Protein AF-Q2LA76-F1 (afdb_monomer)

Structure (mmCIF, N/CA/C/O backbone):
data_AF-Q2LA76-F1
#
_entry.id   AF-Q2LA76-F1
#
loop_
_atom_site.group_PDB
_atom_site.id
_atom_site.type_symbol
_atom_site.label_atom_id
_atom_site.label_alt_id
_atom_site.label_comp_id
_atom_site.label_asym_id
_atom_site.label_entity_id
_atom_site.label_seq_id
_atom_site.pdbx_PDB_ins_code
_atom_site.Cartn_x
_atom_site.Cartn_y
_atom_site.Cartn_z
_atom_site.occupancy
_atom_site.B_iso_or_equiv
_atom_site.auth_seq_id
_atom_site.auth_comp_id
_atom_site.auth_asym_id
_atom_site.auth_atom_id
_atom_site.pdbx_PDB_model_num
ATOM 1 N N . ALA A 1 1 ? -10.216 -8.769 -13.201 1.00 43.91 1 ALA A N 1
ATOM 2 C CA . ALA A 1 1 ? -11.288 -9.308 -12.347 1.00 43.91 1 ALA A CA 1
ATOM 3 C C . ALA A 1 1 ? -11.792 -8.184 -11.453 1.00 43.91 1 ALA A C 1
ATOM 5 O O . ALA A 1 1 ? -11.024 -7.264 -11.199 1.00 43.91 1 ALA A O 1
ATOM 6 N N . SER A 1 2 ? -13.063 -8.188 -11.051 1.00 42.97 2 SER A N 1
ATOM 7 C CA . SER A 1 2 ? -13.563 -7.209 -10.081 1.00 42.97 2 SER A CA 1
ATOM 8 C C . SER A 1 2 ? -13.315 -7.720 -8.661 1.00 42.97 2 SER A C 1
ATOM 10 O O . SER A 1 2 ? -13.381 -8.925 -8.422 1.00 42.97 2 SER A O 1
ATOM 12 N N . LEU A 1 3 ? -13.089 -6.805 -7.718 1.00 53.41 3 LEU A N 1
ATOM 13 C CA . LEU A 1 3 ? -13.029 -7.044 -6.265 1.00 53.41 3 LEU A CA 1
ATOM 14 C C . LEU A 1 3 ? -14.389 -7.491 -5.677 1.00 53.41 3 LEU A C 1
ATOM 16 O O . LEU A 1 3 ? -14.706 -7.180 -4.537 1.00 53.41 3 LEU A O 1
ATOM 20 N N . SER A 1 4 ? -15.239 -8.163 -6.458 1.00 49.69 4 SER A N 1
ATOM 21 C CA . SER A 1 4 ? -16.588 -8.563 -6.040 1.00 49.69 4 SER A CA 1
ATOM 22 C C . SER A 1 4 ? -16.600 -9.839 -5.197 1.00 49.69 4 SER A C 1
ATOM 24 O O . SER A 1 4 ? -17.522 -10.008 -4.412 1.00 49.69 4 SER A O 1
ATOM 26 N N . ASN A 1 5 ? -15.563 -10.682 -5.300 1.00 52.31 5 ASN A N 1
ATOM 27 C CA . ASN A 1 5 ? -15.337 -11.850 -4.438 1.00 52.31 5 ASN A CA 1
ATOM 28 C C . ASN A 1 5 ? -13.840 -12.008 -4.094 1.00 52.31 5 ASN A C 1
ATOM 30 O O . ASN A 1 5 ? -13.225 -12.998 -4.500 1.00 52.31 5 ASN A O 1
ATOM 34 N N . PRO A 1 6 ? -13.202 -11.033 -3.424 1.00 63.25 6 PRO A N 1
ATOM 35 C CA . PRO A 1 6 ? -11.813 -11.181 -3.043 1.00 63.25 6 PRO A CA 1
ATOM 36 C C . PRO A 1 6 ? -11.711 -12.246 -1.954 1.00 63.25 6 PRO A C 1
ATOM 38 O O . PRO A 1 6 ? -12.462 -12.229 -0.978 1.00 63.25 6 PRO A O 1
ATOM 41 N N . ASN A 1 7 ? -10.772 -13.177 -2.108 1.00 85.38 7 ASN A N 1
ATOM 42 C CA . ASN A 1 7 ? -10.434 -14.083 -1.019 1.00 85.38 7 ASN A CA 1
ATOM 43 C C . ASN A 1 7 ? -9.702 -13.267 0.047 1.00 85.38 7 ASN A C 1
ATOM 45 O O . ASN A 1 7 ? -8.728 -12.577 -0.264 1.00 85.38 7 ASN A O 1
ATOM 49 N N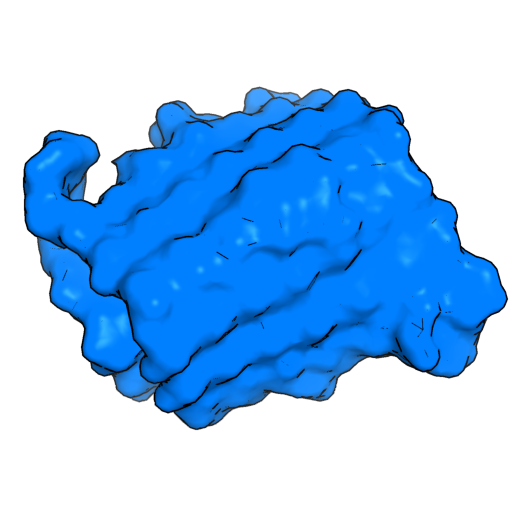 . VAL A 1 8 ? -10.191 -13.317 1.284 1.00 94.00 8 VAL A N 1
ATOM 50 C CA . VAL A 1 8 ? -9.619 -12.559 2.399 1.00 94.00 8 VAL A CA 1
ATOM 51 C C . VAL A 1 8 ? -8.919 -13.519 3.352 1.00 94.00 8 VAL A C 1
ATOM 53 O O . VAL A 1 8 ? -9.539 -14.485 3.794 1.00 94.00 8 VAL A O 1
ATOM 56 N N . ALA A 1 9 ? -7.646 -13.275 3.677 1.00 96.81 9 ALA A N 1
ATOM 57 C CA . ALA A 1 9 ? -6.931 -14.125 4.635 1.00 96.81 9 ALA A CA 1
ATOM 58 C C . ALA A 1 9 ? -7.323 -13.811 6.090 1.00 96.81 9 ALA A C 1
ATOM 60 O O . ALA A 1 9 ? -7.589 -14.727 6.865 1.00 96.81 9 ALA A O 1
ATOM 61 N N . MET A 1 10 ? -7.402 -12.528 6.457 1.00 97.62 10 MET A N 1
ATOM 62 C CA . MET A 1 10 ? -7.875 -12.070 7.766 1.00 97.62 10 MET A CA 1
ATOM 63 C C . MET A 1 10 ? -8.969 -11.019 7.604 1.00 97.62 10 MET A C 1
ATOM 65 O O . MET A 1 10 ? -8.768 -10.008 6.935 1.00 97.62 10 MET A O 1
ATOM 69 N N . TYR A 1 11 ? -10.117 -11.246 8.240 1.00 96.38 11 TYR A N 1
ATOM 70 C CA . TYR A 1 11 ? -11.289 -10.383 8.131 1.00 96.38 11 TYR A CA 1
ATOM 71 C C . TYR A 1 11 ? -11.865 -10.048 9.504 1.00 96.38 11 TYR A C 1
ATOM 73 O O . TYR A 1 11 ? -12.003 -10.921 10.361 1.00 96.38 11 TYR A O 1
ATOM 81 N N . THR A 1 12 ? -12.280 -8.796 9.672 1.00 96.31 12 THR A N 1
ATOM 82 C CA . THR A 1 12 ? -13.168 -8.367 10.755 1.00 96.31 12 THR A CA 1
ATOM 83 C C . THR A 1 12 ? -14.254 -7.448 10.202 1.00 96.31 12 THR A C 1
ATOM 85 O O . THR A 1 12 ? -14.040 -6.701 9.247 1.00 96.31 12 THR A O 1
ATOM 88 N N . ASN A 1 13 ? -15.433 -7.485 10.817 1.00 95.44 13 ASN A N 1
ATOM 89 C CA . ASN A 1 13 ? -16.537 -6.571 10.527 1.00 95.44 13 ASN A CA 1
ATOM 90 C C . ASN A 1 13 ? -16.611 -5.400 11.523 1.00 95.44 13 ASN A C 1
ATOM 92 O O . ASN A 1 13 ? -17.650 -4.747 11.608 1.00 95.44 13 ASN A O 1
ATOM 96 N N . ALA A 1 14 ? -15.545 -5.157 12.291 1.00 96.31 14 ALA A N 1
ATOM 97 C CA . ALA A 1 14 ? -15.475 -4.052 13.235 1.00 96.31 14 ALA A CA 1
ATOM 98 C C . ALA A 1 14 ? -15.783 -2.701 12.570 1.00 96.31 14 ALA A C 1
ATOM 100 O O . ALA A 1 14 ? -15.371 -2.425 11.443 1.00 96.31 14 ALA A O 1
ATOM 101 N N . THR A 1 15 ? -16.502 -1.850 13.300 1.00 94.50 15 THR A N 1
ATOM 102 C CA . THR A 1 15 ? -16.916 -0.510 12.854 1.00 94.50 15 THR A CA 1
ATOM 103 C C . THR A 1 15 ? -16.440 0.595 13.796 1.00 94.50 15 THR A C 1
ATOM 105 O O . THR A 1 15 ? -16.881 1.736 13.676 1.00 94.50 15 THR A O 1
ATOM 108 N N . SER A 1 16 ? -15.600 0.263 14.778 1.00 95.56 16 SER A N 1
ATOM 109 C CA . SER A 1 16 ? -15.100 1.200 15.782 1.00 95.56 16 SER A CA 1
ATOM 110 C C . SER A 1 16 ? -13.686 0.840 16.222 1.00 95.56 16 SER A C 1
ATOM 112 O O . SER A 1 16 ? -13.315 -0.333 16.273 1.00 95.56 16 SER A O 1
ATOM 114 N N . ILE A 1 17 ? -12.935 1.866 16.614 1.00 93.56 17 ILE A N 1
ATOM 115 C CA . ILE A 1 17 ? -11.608 1.745 17.227 1.00 93.56 17 ILE A CA 1
ATOM 116 C C . ILE A 1 17 ? -11.713 0.904 18.512 1.00 93.56 17 ILE A C 1
ATOM 118 O O . ILE A 1 17 ? -12.691 1.000 19.256 1.00 93.56 17 ILE A O 1
ATOM 122 N N . GLY A 1 18 ? -10.721 0.055 18.753 1.00 94.94 18 GLY A N 1
ATOM 123 C CA . GLY A 1 18 ? -10.599 -0.888 19.860 1.00 94.94 18 GLY A CA 1
ATOM 124 C C . GLY A 1 18 ? -11.348 -2.209 19.671 1.00 94.94 18 GLY A C 1
ATOM 125 O O . GLY A 1 18 ? -11.166 -3.123 20.476 1.00 94.94 18 GLY A O 1
ATOM 126 N N . SER A 1 19 ? -12.183 -2.342 18.636 1.00 95.88 19 SER A N 1
ATOM 127 C CA . SER A 1 19 ? -13.003 -3.538 18.426 1.00 95.88 19 SER A CA 1
ATOM 128 C C . SER A 1 19 ? -12.338 -4.491 17.437 1.00 95.88 19 SER A C 1
ATOM 130 O O . SER A 1 19 ? -12.211 -4.177 16.258 1.00 95.88 19 SER A O 1
ATOM 132 N N . ASN A 1 20 ? -11.9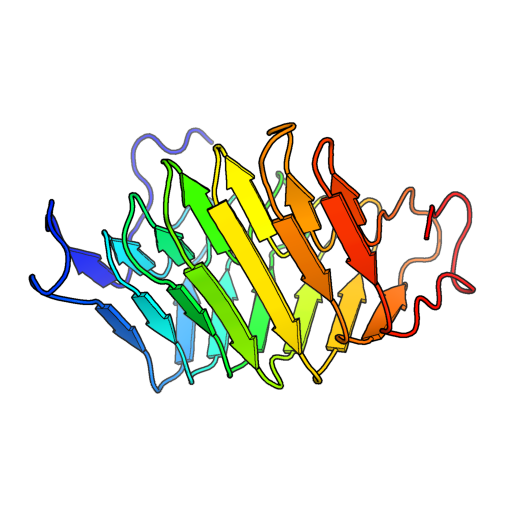34 -5.671 17.914 1.00 95.69 20 ASN A N 1
ATOM 133 C CA . ASN A 1 20 ? -11.353 -6.754 17.107 1.00 95.69 20 ASN A CA 1
ATOM 134 C C . ASN A 1 20 ? -10.258 -6.297 16.110 1.00 95.69 20 ASN A C 1
ATOM 136 O O . ASN A 1 20 ? -10.391 -6.574 14.912 1.00 95.69 20 ASN A O 1
ATOM 140 N N . PRO A 1 21 ? -9.186 -5.616 16.572 1.00 97.06 21 PRO A N 1
ATOM 141 C CA . PRO A 1 21 ? -8.093 -5.199 15.698 1.00 97.06 21 PRO A CA 1
ATOM 142 C C . PRO A 1 21 ? -7.397 -6.419 15.083 1.00 97.06 21 PRO A C 1
ATOM 144 O O . PRO A 1 21 ? -7.099 -7.395 15.782 1.00 97.06 21 PRO A O 1
ATOM 147 N N . LEU A 1 22 ? -7.096 -6.356 13.786 1.00 98.50 22 LEU A N 1
ATOM 148 C CA . LEU A 1 22 ? -6.365 -7.419 13.101 1.00 98.50 22 LEU A CA 1
ATOM 149 C C . LEU A 1 22 ? -4.870 -7.318 13.411 1.00 98.50 22 LEU A C 1
ATOM 151 O O . LEU A 1 22 ? -4.282 -6.238 13.358 1.00 98.50 22 LEU A O 1
ATOM 155 N N . LYS A 1 23 ? -4.239 -8.455 13.720 1.00 98.38 23 LYS A N 1
ATOM 156 C CA . LYS A 1 23 ? -2.809 -8.532 14.045 1.00 98.38 23 LYS A CA 1
ATOM 157 C C . LYS A 1 23 ? -2.124 -9.631 13.243 1.00 98.38 23 LYS A C 1
ATOM 159 O O . LYS A 1 23 ? -2.483 -10.797 13.385 1.00 98.38 23 LYS A O 1
ATOM 164 N N . ASN A 1 24 ? -1.109 -9.271 12.464 1.00 98.38 24 ASN A N 1
ATOM 165 C CA . ASN A 1 24 ? -0.245 -10.207 11.752 1.00 98.38 24 ASN A CA 1
ATOM 166 C C . ASN A 1 24 ? 1.198 -10.119 12.268 1.00 98.38 24 ASN A C 1
ATOM 168 O O . ASN A 1 24 ? 1.853 -9.088 12.143 1.00 98.38 24 ASN A O 1
ATOM 172 N N . MET A 1 25 ? 1.714 -11.230 12.790 1.00 98.12 25 MET A N 1
ATOM 173 C CA . MET A 1 25 ? 3.120 -11.373 13.200 1.00 98.12 25 MET A CA 1
ATOM 174 C C . MET A 1 25 ? 3.877 -12.406 12.349 1.00 98.12 25 MET A C 1
ATOM 176 O O . MET A 1 25 ? 5.055 -12.655 12.585 1.00 98.12 25 MET A O 1
ATOM 180 N N . GLY A 1 26 ? 3.192 -13.052 11.401 1.00 97.56 26 GLY A N 1
ATOM 181 C CA . GLY A 1 26 ? 3.713 -14.161 10.605 1.00 97.56 26 GLY A CA 1
ATOM 182 C C . GLY A 1 26 ? 3.835 -13.810 9.127 1.00 97.56 26 GLY A C 1
ATOM 183 O O . GLY A 1 26 ? 4.043 -12.659 8.756 1.00 97.56 26 GLY A O 1
ATOM 184 N N . ASN A 1 27 ? 3.710 -14.814 8.263 1.00 98.25 27 ASN A N 1
ATOM 185 C CA . ASN A 1 27 ? 3.715 -14.609 6.819 1.00 98.25 27 ASN A CA 1
ATOM 186 C C . ASN A 1 27 ? 2.300 -14.802 6.276 1.00 98.25 27 ASN A C 1
ATOM 188 O O . ASN A 1 27 ? 1.716 -15.868 6.467 1.00 98.25 27 ASN A O 1
ATOM 192 N N . ILE A 1 28 ? 1.779 -13.809 5.560 1.00 98.50 28 ILE A N 1
ATOM 193 C CA . ILE A 1 28 ? 0.549 -13.937 4.778 1.00 98.50 28 ILE A CA 1
ATOM 194 C C . ILE A 1 28 ? 0.929 -13.893 3.302 1.00 98.50 28 ILE A C 1
ATOM 196 O O . ILE A 1 28 ? 1.649 -13.004 2.853 1.00 98.50 28 ILE A O 1
ATOM 200 N N . THR A 1 29 ? 0.454 -14.866 2.532 1.00 97.81 29 THR A N 1
ATOM 201 C CA . THR A 1 29 ? 0.542 -14.846 1.070 1.00 97.81 29 THR A CA 1
ATOM 202 C C . THR A 1 29 ? -0.844 -15.072 0.500 1.00 97.81 29 THR A C 1
ATOM 204 O O . THR A 1 29 ? -1.473 -16.084 0.797 1.00 97.81 29 THR A O 1
ATOM 207 N N . VAL A 1 30 ? -1.311 -14.133 -0.316 1.00 96.81 30 VAL A N 1
ATOM 208 C CA . VAL A 1 30 ? -2.586 -14.240 -1.034 1.00 96.81 30 VAL A CA 1
ATOM 209 C C . VAL A 1 30 ? -2.355 -14.163 -2.538 1.00 96.81 30 VAL A C 1
ATOM 211 O O . VAL A 1 30 ? -1.378 -13.569 -2.998 1.00 96.81 30 VAL A O 1
ATOM 214 N N . GLY A 1 31 ? -3.248 -14.790 -3.303 1.00 95.62 31 GLY A N 1
ATOM 215 C CA . GLY A 1 31 ? -3.204 -14.781 -4.763 1.00 95.62 31 GLY A CA 1
ATOM 216 C C . GLY A 1 31 ? -3.673 -13.458 -5.368 1.00 95.62 31 GLY A C 1
ATOM 217 O O . GLY A 1 31 ? -3.744 -12.424 -4.697 1.00 95.62 31 GLY A O 1
ATOM 218 N N . ASP A 1 32 ? -3.997 -13.504 -6.655 1.00 95.62 32 ASP A N 1
ATOM 219 C CA . ASP A 1 32 ? -4.536 -12.368 -7.401 1.00 95.62 32 ASP A CA 1
ATOM 220 C C . ASP A 1 32 ? -5.944 -11.993 -6.906 1.00 95.62 32 ASP A C 1
ATOM 222 O O . ASP A 1 32 ? -6.696 -12.842 -6.414 1.00 95.62 32 ASP A O 1
ATOM 226 N N . TYR A 1 33 ? -6.300 -10.715 -7.042 1.00 95.06 33 TYR A N 1
ATOM 227 C CA . TYR A 1 33 ? -7.602 -10.143 -6.685 1.00 95.06 33 TYR A CA 1
ATOM 228 C C . TYR A 1 33 ? -8.083 -10.509 -5.272 1.00 95.06 33 TYR A C 1
ATOM 230 O O . TYR A 1 33 ? -9.252 -10.825 -5.060 1.00 95.06 33 TYR A O 1
ATOM 238 N N . SER A 1 34 ? -7.164 -10.511 -4.310 1.00 95.62 34 SER A N 1
ATOM 239 C CA . SER A 1 34 ? -7.378 -10.952 -2.928 1.00 95.62 34 SER A CA 1
ATOM 240 C C . SER A 1 34 ? -6.999 -9.852 -1.934 1.00 95.62 34 SER A C 1
ATOM 242 O O . SER A 1 34 ? -6.338 -8.880 -2.298 1.00 95.62 34 SER A O 1
ATOM 244 N N . VAL A 1 35 ? -7.397 -10.002 -0.671 1.00 97.69 35 VAL A N 1
ATOM 245 C CA . VAL A 1 35 ? -7.005 -9.082 0.407 1.00 97.69 35 VAL A CA 1
ATOM 246 C C . VAL A 1 35 ? -6.327 -9.867 1.527 1.00 97.69 35 VAL A C 1
ATOM 248 O O . VAL A 1 35 ? -6.878 -10.851 2.015 1.00 97.69 35 VAL A O 1
ATOM 251 N N . ALA A 1 36 ? -5.125 -9.474 1.945 1.00 98.50 36 ALA A N 1
ATOM 252 C CA . ALA A 1 36 ? -4.463 -10.163 3.053 1.00 98.50 36 ALA A CA 1
ATOM 253 C C . ALA A 1 36 ? -5.138 -9.829 4.396 1.00 98.50 36 ALA A C 1
ATOM 255 O O . ALA A 1 36 ? -5.531 -10.741 5.123 1.00 98.50 36 ALA A O 1
ATOM 256 N N . MET A 1 37 ? -5.345 -8.550 4.699 1.00 98.44 37 MET A N 1
ATOM 257 C CA . MET A 1 37 ? -6.042 -8.080 5.898 1.00 98.44 37 MET A CA 1
ATOM 258 C C . MET A 1 37 ? -7.131 -7.085 5.497 1.00 98.44 37 MET A C 1
ATOM 260 O O . MET A 1 37 ? -6.860 -6.154 4.744 1.00 98.44 37 MET A O 1
ATOM 264 N N . TYR A 1 38 ? -8.368 -7.331 5.930 1.00 97.81 38 TYR A N 1
ATOM 265 C CA . TYR A 1 38 ? -9.507 -6.451 5.675 1.00 97.81 38 TYR A CA 1
ATOM 266 C C . TYR A 1 38 ? -10.235 -6.133 6.979 1.00 97.81 38 TYR A C 1
ATOM 268 O O . TYR A 1 38 ? -10.896 -7.006 7.559 1.00 97.81 38 TYR A O 1
ATOM 276 N N . GLY A 1 39 ? -10.167 -4.881 7.419 1.00 96.69 39 GLY A N 1
ATOM 277 C CA . GLY A 1 39 ? -10.715 -4.502 8.710 1.00 96.69 39 GLY A CA 1
ATOM 278 C C . GLY A 1 39 ? -10.837 -3.007 8.971 1.00 96.69 39 GLY A C 1
ATOM 279 O O . GLY A 1 39 ? -11.021 -2.188 8.068 1.00 96.69 39 GLY A O 1
ATOM 280 N N . PHE A 1 40 ? -10.817 -2.689 10.265 1.00 96.62 40 PHE A N 1
ATOM 281 C CA . PHE A 1 40 ? -10.780 -1.335 10.809 1.00 96.62 40 PHE A CA 1
ATOM 282 C C . PHE A 1 40 ? -9.329 -1.078 11.247 1.00 96.62 40 PHE A C 1
ATOM 284 O O . PHE A 1 40 ? -8.497 -0.731 10.417 1.00 96.62 40 PHE A O 1
ATOM 291 N N . GLU A 1 41 ? -8.958 -1.381 12.489 1.00 97.81 41 GLU A N 1
ATOM 292 C CA . GLU A 1 41 ? -7.565 -1.279 12.939 1.00 97.81 41 GLU A CA 1
ATOM 293 C C . GLU A 1 41 ? -6.728 -2.497 12.547 1.00 97.81 41 GLU A C 1
ATOM 295 O O . GLU A 1 41 ? -7.141 -3.645 12.750 1.00 97.81 41 GLU A O 1
ATOM 300 N N . GLU A 1 42 ? -5.514 -2.245 12.060 1.00 98.56 42 GLU A N 1
ATOM 301 C CA . GLU A 1 42 ? -4.620 -3.287 11.561 1.00 98.56 42 GLU A CA 1
ATOM 302 C C . GLU A 1 42 ? -3.182 -3.070 12.045 1.00 98.56 42 GLU A C 1
ATOM 304 O O . GLU A 1 42 ? -2.640 -1.965 12.021 1.00 98.56 42 GLU A O 1
ATOM 309 N N . ASN A 1 43 ? -2.533 -4.139 12.499 1.00 98.44 43 ASN A N 1
ATOM 310 C CA . ASN A 1 43 ? -1.131 -4.127 12.902 1.00 98.44 43 ASN A CA 1
ATOM 311 C C . ASN A 1 43 ? -0.407 -5.318 12.266 1.00 98.44 43 ASN A C 1
ATOM 313 O O . ASN A 1 43 ? -0.738 -6.468 12.555 1.00 98.44 43 ASN A O 1
ATOM 317 N N . SER A 1 44 ? 0.570 -5.053 11.402 1.00 98.44 44 SER A N 1
ATOM 318 C CA . SER A 1 44 ? 1.376 -6.083 10.752 1.00 98.44 44 SER A CA 1
ATOM 319 C C . SER A 1 44 ? 2.864 -5.865 11.004 1.00 98.44 44 SER A C 1
ATOM 321 O O . SER A 1 44 ? 3.504 -5.011 10.389 1.00 98.44 44 SER A O 1
ATOM 323 N N . THR A 1 45 ? 3.437 -6.703 11.862 1.00 98.31 45 THR A N 1
ATOM 324 C CA . THR A 1 45 ? 4.892 -6.820 12.045 1.00 98.31 45 THR A CA 1
ATOM 325 C C . THR A 1 45 ? 5.495 -7.941 11.197 1.00 98.31 45 THR A C 1
ATOM 327 O O . THR A 1 45 ? 6.710 -8.016 11.034 1.00 98.31 45 THR A O 1
ATOM 330 N N . GLY A 1 46 ? 4.643 -8.813 10.653 1.00 98.00 46 GLY A N 1
ATOM 331 C CA . GLY A 1 46 ? 5.013 -9.909 9.770 1.00 98.00 46 GLY A CA 1
ATOM 332 C C . GLY A 1 46 ? 5.136 -9.519 8.292 1.00 98.00 46 GLY A C 1
ATOM 333 O O . GLY A 1 46 ? 4.962 -8.360 7.914 1.00 98.00 46 GLY A O 1
ATOM 334 N N . ASN A 1 47 ? 5.407 -10.507 7.437 1.00 98.56 47 ASN A N 1
ATOM 335 C CA . ASN A 1 47 ? 5.560 -10.310 5.995 1.00 98.56 47 ASN A CA 1
ATOM 336 C C . ASN A 1 47 ? 4.246 -10.566 5.255 1.00 98.56 47 ASN A C 1
ATOM 338 O O . ASN A 1 47 ? 3.553 -11.551 5.516 1.00 98.56 47 ASN A O 1
ATOM 342 N N . ILE A 1 48 ? 3.933 -9.716 4.284 1.00 98.88 48 ILE A N 1
ATOM 343 C CA . ILE A 1 48 ? 2.753 -9.836 3.435 1.00 98.88 48 ILE A CA 1
ATOM 344 C C . ILE A 1 48 ? 3.195 -9.870 1.976 1.00 98.88 48 ILE A C 1
ATOM 346 O O . ILE A 1 48 ? 3.900 -8.985 1.496 1.00 98.88 48 ILE A O 1
ATOM 350 N N . LYS A 1 49 ? 2.746 -10.893 1.250 1.00 98.75 49 LYS A N 1
ATOM 351 C CA . LYS A 1 49 ? 2.889 -10.995 -0.200 1.00 98.75 49 LYS A CA 1
ATOM 352 C C . LYS A 1 49 ? 1.513 -11.078 -0.841 1.00 98.75 49 LYS A C 1
ATOM 354 O O . LYS A 1 49 ? 0.725 -11.961 -0.504 1.00 98.75 49 LYS A O 1
ATOM 359 N N . VAL A 1 50 ? 1.234 -10.182 -1.776 1.00 98.44 50 VAL A N 1
ATOM 360 C CA . VAL A 1 50 ? -0.042 -10.154 -2.495 1.00 98.44 50 VAL A CA 1
ATOM 361 C C . VAL A 1 50 ? 0.164 -10.356 -3.992 1.00 98.44 50 VAL A C 1
ATOM 363 O O . VAL A 1 50 ? 1.194 -9.961 -4.536 1.00 98.44 50 VAL A O 1
ATOM 366 N N . GLY A 1 51 ? -0.800 -11.002 -4.651 1.00 98.00 51 GLY A N 1
ATOM 367 C CA . GLY A 1 51 ? -0.826 -11.157 -6.106 1.00 98.00 51 GLY A CA 1
ATOM 368 C C . GLY A 1 51 ? -1.231 -9.882 -6.853 1.00 98.00 51 GLY A C 1
ATOM 369 O O . GLY A 1 51 ? -1.230 -8.783 -6.301 1.00 98.00 51 GLY A O 1
ATOM 370 N N . ASN A 1 52 ? -1.574 -10.038 -8.129 1.00 97.44 52 ASN A N 1
ATOM 371 C CA . ASN A 1 52 ? -2.004 -8.957 -9.016 1.00 97.44 52 ASN A CA 1
ATOM 372 C C . ASN A 1 52 ? -3.391 -8.425 -8.641 1.00 97.44 52 ASN A C 1
ATOM 374 O O . ASN A 1 52 ? -4.317 -9.209 -8.429 1.00 97.44 52 ASN A O 1
ATOM 378 N N . GLY A 1 53 ? -3.559 -7.101 -8.626 1.00 96.50 53 GLY A N 1
ATOM 379 C CA . GLY A 1 53 ? -4.831 -6.452 -8.281 1.00 96.50 53 GLY A CA 1
ATOM 380 C C . GLY A 1 53 ? -5.328 -6.781 -6.876 1.00 96.50 53 GLY A C 1
ATOM 381 O O . GLY A 1 53 ? -6.535 -6.784 -6.628 1.00 96.50 53 GLY A O 1
ATOM 382 N N . SER A 1 54 ? -4.395 -7.107 -5.985 1.00 97.44 54 SER A N 1
ATOM 383 C CA . SER A 1 54 ? -4.646 -7.481 -4.596 1.00 97.44 54 SER A CA 1
ATOM 384 C C . SER A 1 54 ? -4.241 -6.365 -3.641 1.00 97.44 54 SER A C 1
ATOM 386 O O . SER A 1 54 ? -3.466 -5.477 -3.996 1.00 97.44 54 SER A O 1
ATOM 388 N N . ILE A 1 55 ? -4.747 -6.435 -2.411 1.00 98.69 55 ILE A N 1
ATOM 389 C CA . ILE A 1 55 ? -4.472 -5.460 -1.353 1.00 98.69 55 ILE A CA 1
ATOM 390 C C . ILE A 1 55 ? -3.826 -6.172 -0.164 1.00 98.69 55 ILE A C 1
ATOM 392 O O . ILE A 1 55 ? -4.302 -7.221 0.269 1.00 98.69 55 ILE A O 1
ATOM 396 N N . GLY A 1 56 ? -2.729 -5.630 0.362 1.00 98.69 56 GLY A N 1
ATOM 397 C CA . GLY A 1 56 ? -2.105 -6.134 1.584 1.00 98.69 56 GLY A CA 1
ATOM 398 C C . GLY A 1 56 ? -2.989 -5.852 2.793 1.00 98.69 56 GLY A C 1
ATOM 399 O O . GLY A 1 56 ? -3.610 -6.756 3.342 1.00 98.69 56 GLY A O 1
ATOM 400 N N . LEU A 1 57 ? -3.062 -4.584 3.172 1.00 98.81 57 LEU A N 1
ATOM 401 C CA . LEU A 1 57 ? -3.873 -4.084 4.275 1.00 98.81 57 LEU A CA 1
ATOM 402 C C . LEU A 1 57 ? -4.984 -3.203 3.711 1.00 98.81 57 LEU A C 1
ATOM 404 O O . LEU A 1 57 ? -4.686 -2.221 3.035 1.00 98.81 57 LEU A O 1
ATOM 408 N N . TYR A 1 58 ? -6.244 -3.551 3.956 1.00 98.44 58 TYR A N 1
ATOM 409 C CA . TYR A 1 58 ? -7.403 -2.719 3.648 1.00 98.44 58 TYR A CA 1
ATOM 410 C C . TYR A 1 58 ? -8.031 -2.264 4.961 1.00 98.44 58 TYR A C 1
ATOM 412 O O . TYR A 1 58 ? -8.792 -3.010 5.582 1.00 98.44 58 TYR A O 1
ATOM 420 N N . SER A 1 59 ? -7.803 -1.005 5.329 1.00 98.00 59 SER A N 1
ATOM 421 C CA . SER A 1 59 ? -8.417 -0.404 6.511 1.00 98.00 59 SER A CA 1
ATOM 422 C C . SER A 1 59 ? -9.537 0.564 6.135 1.00 98.00 59 SER A C 1
ATOM 424 O O . SER A 1 59 ? -9.374 1.470 5.312 1.00 98.00 59 SER A O 1
ATOM 426 N N . LYS A 1 60 ? -10.705 0.357 6.750 1.00 95.88 60 LYS A N 1
ATOM 427 C CA . LYS A 1 60 ? -11.881 1.228 6.609 1.00 95.88 60 LYS A CA 1
ATOM 428 C C . LYS A 1 60 ? -11.851 2.475 7.488 1.00 95.88 60 LYS A C 1
ATOM 430 O O . LYS A 1 60 ? -12.619 3.398 7.220 1.00 95.88 60 LYS A O 1
ATOM 435 N N . ASN A 1 61 ? -11.095 2.423 8.580 1.00 95.25 61 ASN A N 1
ATOM 436 C CA . ASN A 1 61 ? -10.797 3.486 9.538 1.00 95.25 61 ASN A CA 1
ATOM 437 C C . ASN A 1 61 ? -9.923 2.882 10.660 1.00 95.25 61 ASN A C 1
ATOM 439 O O . ASN A 1 61 ? -9.720 1.678 10.698 1.00 95.25 61 ASN A O 1
ATOM 443 N N . GLY A 1 62 ? -9.540 3.660 11.670 1.00 96.38 62 GLY A N 1
ATOM 444 C CA . GLY A 1 62 ? -8.668 3.208 12.748 1.00 96.38 62 GLY A CA 1
ATOM 445 C C . GLY A 1 62 ? -7.200 3.202 12.326 1.00 96.38 62 GLY A C 1
ATOM 446 O O . GLY A 1 62 ? -6.854 3.395 11.165 1.00 96.38 62 GLY A O 1
ATOM 447 N N . ASN A 1 63 ? -6.305 3.043 13.295 1.00 98.06 63 ASN A N 1
ATOM 448 C CA . ASN A 1 63 ? -4.881 3.156 13.013 1.00 98.06 63 ASN A CA 1
ATOM 449 C C . ASN A 1 63 ? -4.344 1.897 12.325 1.00 98.06 63 ASN A C 1
ATOM 451 O O . ASN A 1 63 ? -4.692 0.769 12.688 1.00 98.06 63 ASN A O 1
ATOM 455 N N . VAL A 1 64 ? -3.433 2.114 11.378 1.00 98.75 64 VAL A N 1
ATOM 456 C CA . VAL A 1 64 ? -2.705 1.057 10.671 1.00 98.75 64 VAL A CA 1
ATOM 457 C C . VAL A 1 64 ? -1.237 1.139 11.060 1.00 98.75 64 VAL A C 1
ATOM 459 O O . VAL A 1 64 ? -0.638 2.208 10.984 1.00 98.75 64 VAL A O 1
ATOM 462 N N . ASN A 1 65 ? -0.644 0.022 11.475 1.00 98.75 65 ASN A N 1
ATOM 463 C CA . ASN A 1 65 ? 0.772 -0.051 11.832 1.00 98.75 65 ASN A CA 1
ATOM 464 C C . ASN A 1 65 ? 1.470 -1.147 11.028 1.00 98.75 65 ASN A C 1
ATOM 466 O O . ASN A 1 65 ? 1.035 -2.298 11.049 1.00 98.75 65 ASN A O 1
ATOM 470 N N . VAL A 1 66 ? 2.568 -0.807 10.358 1.00 98.62 66 VAL A N 1
ATOM 471 C CA . VAL A 1 66 ? 3.377 -1.729 9.556 1.00 98.62 66 VAL A CA 1
ATOM 472 C C . VAL A 1 66 ? 4.830 -1.642 10.010 1.00 98.62 66 VAL A C 1
ATOM 474 O O . VAL A 1 66 ? 5.386 -0.552 10.112 1.00 98.62 66 VAL A O 1
ATOM 477 N N . SER A 1 67 ? 5.456 -2.782 10.288 1.00 97.62 67 SER A N 1
ATOM 478 C CA . SER A 1 67 ? 6.900 -2.846 10.570 1.00 97.62 67 SER A CA 1
ATOM 479 C C . SER A 1 67 ? 7.602 -4.056 9.946 1.00 97.62 67 SER A C 1
ATOM 481 O O . SER A 1 67 ? 8.775 -4.297 10.219 1.00 97.62 67 SER A O 1
ATOM 483 N N . GLY A 1 68 ? 6.875 -4.863 9.169 1.00 97.25 68 GLY A N 1
ATOM 484 C CA . GLY A 1 68 ? 7.412 -6.018 8.452 1.00 97.25 68 GLY A CA 1
ATOM 485 C C . GLY A 1 68 ? 7.737 -5.697 6.993 1.00 97.25 68 GLY A C 1
ATOM 486 O O . GLY A 1 68 ? 8.132 -4.581 6.655 1.00 97.25 68 GLY A O 1
ATOM 487 N N . SER A 1 69 ? 7.554 -6.673 6.103 1.00 98.75 69 SER A N 1
ATOM 488 C CA . SER A 1 69 ? 7.701 -6.449 4.660 1.00 98.75 69 SER A CA 1
ATOM 489 C C . SER A 1 69 ? 6.385 -6.593 3.905 1.00 98.75 69 SER A C 1
ATOM 491 O O . SER A 1 69 ? 5.533 -7.406 4.263 1.00 98.75 69 SER A O 1
ATOM 493 N N . ILE A 1 70 ? 6.232 -5.814 2.837 1.00 98.88 70 ILE A N 1
ATOM 494 C CA . ILE A 1 70 ? 5.115 -5.907 1.900 1.00 98.88 70 ILE A CA 1
ATOM 495 C C . ILE A 1 70 ? 5.680 -6.081 0.494 1.00 98.88 70 ILE A C 1
ATOM 497 O O . ILE A 1 70 ? 6.488 -5.281 0.030 1.00 98.88 70 ILE A O 1
ATOM 501 N N . THR A 1 71 ? 5.256 -7.139 -0.191 1.00 98.94 71 THR A N 1
ATOM 502 C CA . THR A 1 71 ? 5.586 -7.399 -1.597 1.00 98.94 71 THR A CA 1
ATOM 503 C C . THR A 1 71 ? 4.308 -7.448 -2.420 1.00 98.94 71 THR A C 1
ATOM 505 O O . THR A 1 71 ? 3.420 -8.254 -2.129 1.00 98.94 71 THR A O 1
ATOM 508 N N . THR A 1 72 ? 4.213 -6.605 -3.444 1.00 98.81 72 THR A N 1
ATOM 509 C CA . THR A 1 72 ? 3.038 -6.530 -4.321 1.00 98.81 72 THR A CA 1
ATOM 510 C C . THR A 1 72 ? 3.216 -7.349 -5.598 1.00 98.81 72 THR A C 1
ATOM 512 O O . THR A 1 72 ? 4.333 -7.675 -6.007 1.00 98.81 72 THR A O 1
ATOM 515 N N . GLY A 1 73 ? 2.097 -7.689 -6.244 1.00 98.25 73 GLY A N 1
ATOM 516 C CA . GLY A 1 73 ? 2.098 -8.215 -7.604 1.00 98.25 73 GLY A CA 1
ATOM 517 C C . GLY A 1 73 ? 2.462 -7.139 -8.627 1.00 98.25 73 GLY A C 1
ATOM 518 O O . GLY A 1 73 ? 2.332 -5.943 -8.366 1.00 98.25 73 GLY A O 1
ATOM 519 N N . SER A 1 74 ? 2.863 -7.572 -9.820 1.00 97.38 74 SER A N 1
ATOM 520 C CA . SER A 1 74 ? 3.411 -6.701 -10.872 1.00 97.38 74 SER A CA 1
ATOM 521 C C . SER A 1 74 ? 2.402 -6.316 -11.954 1.00 97.38 74 SER A C 1
ATOM 523 O O . SER A 1 74 ? 2.773 -6.052 -13.093 1.00 97.38 74 SER A O 1
ATOM 525 N N . SER A 1 75 ? 1.105 -6.358 -11.659 1.00 95.62 75 SER A N 1
ATOM 526 C CA . SER A 1 75 ? 0.085 -5.872 -12.584 1.00 95.62 75 SER A CA 1
ATOM 527 C C . SER A 1 75 ? -1.219 -5.551 -11.864 1.00 95.62 75 SER A C 1
ATOM 529 O O . SER A 1 75 ? -1.441 -5.973 -10.727 1.00 95.62 75 SER A O 1
ATOM 531 N N . LYS A 1 76 ? -2.107 -4.848 -12.577 1.00 95.62 76 LYS A N 1
ATOM 532 C CA . LYS A 1 76 ? -3.486 -4.568 -12.148 1.00 95.62 76 LYS A CA 1
ATOM 533 C C . LYS A 1 76 ? -3.574 -3.764 -10.849 1.00 95.62 76 LYS A C 1
ATOM 535 O O . LYS A 1 76 ? -4.535 -3.946 -10.118 1.00 95.62 76 LYS A O 1
ATOM 540 N N . GLU A 1 77 ? -2.609 -2.877 -10.604 1.00 96.62 77 GLU A N 1
ATOM 541 C CA . GLU A 1 77 ? -2.697 -1.874 -9.530 1.00 96.62 77 GLU A CA 1
ATOM 542 C C . GLU A 1 77 ? -2.776 -2.495 -8.126 1.00 96.62 77 GLU A C 1
ATOM 544 O O . GLU A 1 77 ? -3.584 -2.103 -7.291 1.00 96.62 77 GLU A O 1
ATOM 549 N N . SER A 1 78 ? -1.934 -3.495 -7.855 1.00 97.94 78 SER A N 1
ATOM 550 C CA . SER A 1 78 ? -1.810 -4.081 -6.514 1.00 97.94 78 SER A CA 1
ATOM 551 C C . SER A 1 78 ? -1.389 -3.023 -5.487 1.00 97.94 78 SER A C 1
ATOM 553 O O . SER A 1 78 ? -0.531 -2.191 -5.781 1.00 97.94 78 SER A O 1
ATOM 555 N N . VAL A 1 79 ? -1.929 -3.084 -4.269 1.00 98.81 79 VAL A N 1
ATOM 556 C CA . VAL A 1 79 ? -1.687 -2.082 -3.219 1.00 98.81 79 VAL A CA 1
ATOM 557 C C . VAL A 1 79 ? -1.143 -2.741 -1.956 1.00 98.81 79 VAL A C 1
ATOM 559 O O . VAL A 1 79 ? -1.673 -3.748 -1.494 1.00 98.81 79 VAL A O 1
ATOM 562 N N . GLY A 1 80 ? -0.098 -2.170 -1.363 1.00 98.81 80 GLY A N 1
ATOM 563 C CA . GLY A 1 80 ? 0.418 -2.610 -0.071 1.00 98.81 80 GLY A CA 1
ATOM 564 C C . GLY A 1 80 ? -0.536 -2.278 1.074 1.00 98.81 80 GLY A C 1
ATOM 565 O O . GLY A 1 80 ? -1.022 -3.176 1.756 1.00 98.81 80 GLY A O 1
ATOM 566 N N . VAL A 1 81 ? -0.831 -0.993 1.250 1.00 98.88 81 VAL A N 1
ATOM 567 C CA . VAL A 1 81 ? -1.733 -0.458 2.274 1.00 98.88 81 VAL A CA 1
ATOM 568 C C . VAL A 1 81 ? -2.754 0.463 1.610 1.00 98.88 81 VAL A C 1
ATOM 570 O O . VAL A 1 81 ? -2.391 1.461 0.994 1.00 98.88 81 VAL A O 1
ATOM 573 N N . TYR A 1 82 ? -4.031 0.124 1.726 1.00 98.69 82 TYR A N 1
ATOM 574 C CA . TYR A 1 82 ? -5.158 0.885 1.206 1.00 98.69 82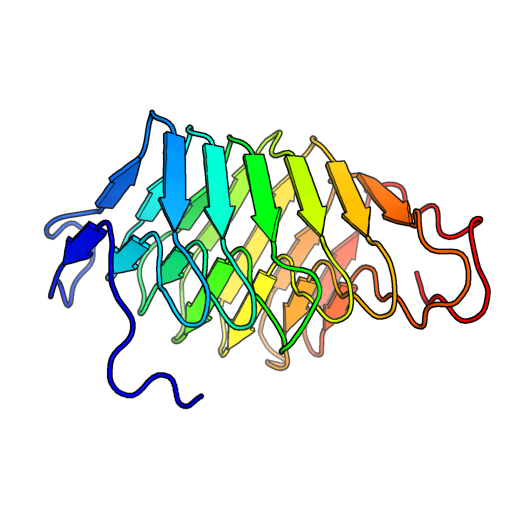 TYR A CA 1
ATOM 575 C C . TYR A 1 82 ? -6.019 1.357 2.376 1.00 98.69 82 TYR A C 1
ATOM 577 O O . TYR A 1 82 ? -6.612 0.540 3.084 1.00 98.69 82 TYR A O 1
ATOM 585 N N . THR A 1 83 ? -6.094 2.667 2.585 1.00 98.00 83 THR A N 1
ATOM 586 C CA . THR A 1 83 ? -6.889 3.262 3.663 1.00 98.00 83 THR A CA 1
ATOM 587 C C . THR A 1 83 ? -7.987 4.147 3.103 1.00 98.00 83 THR A C 1
ATOM 589 O O . THR A 1 83 ? -7.771 4.924 2.172 1.00 98.00 83 THR A O 1
ATOM 592 N N . VAL A 1 84 ? -9.176 4.044 3.691 1.00 95.31 84 VAL A N 1
ATOM 593 C CA . VAL A 1 84 ? -10.309 4.936 3.411 1.00 95.31 84 VAL A CA 1
ATOM 594 C C . VAL A 1 84 ? -10.798 5.585 4.697 1.00 95.31 84 VAL A C 1
ATOM 596 O O . VAL A 1 84 ? -10.638 5.010 5.768 1.00 95.31 84 VAL A O 1
ATOM 599 N N . GLY A 1 85 ? -11.421 6.756 4.599 1.00 93.12 85 GLY A N 1
ATOM 600 C CA . GLY A 1 85 ? -11.978 7.477 5.749 1.00 93.12 85 GLY A CA 1
ATOM 601 C C . GLY A 1 85 ? -11.087 8.629 6.205 1.00 93.12 85 GLY A C 1
ATOM 602 O O . GLY A 1 85 ? -10.185 9.037 5.478 1.00 93.12 85 GLY A O 1
ATOM 603 N N . SER A 1 86 ? -11.352 9.161 7.399 1.00 94.94 86 SER A N 1
ATOM 604 C CA . SER A 1 86 ? -10.668 10.350 7.923 1.00 94.94 86 SER A CA 1
ATOM 605 C C . SER A 1 86 ? -10.274 10.176 9.389 1.00 94.94 86 SER A C 1
ATOM 607 O O . SER A 1 86 ? -10.981 9.508 10.146 1.00 94.94 86 SER A O 1
ATOM 609 N N . GLY A 1 87 ? -9.187 10.835 9.793 1.00 95.81 87 GLY A N 1
ATOM 610 C CA . GLY A 1 87 ? -8.670 10.860 11.162 1.00 95.81 87 GLY A CA 1
ATOM 611 C C . GLY A 1 87 ? -7.767 9.679 11.530 1.00 95.81 87 GLY A C 1
ATOM 612 O O . GLY A 1 87 ? -7.420 9.529 12.699 1.00 95.81 87 GLY A O 1
ATOM 613 N N . GLN A 1 88 ? -7.386 8.839 10.566 1.00 97.31 88 GLN A N 1
ATOM 614 C CA . GLN A 1 88 ? -6.490 7.709 10.812 1.00 97.31 88 GLN A CA 1
ATOM 615 C C . GLN A 1 88 ? -5.040 8.165 10.923 1.00 97.31 88 GLN A C 1
ATOM 617 O O . GLN A 1 88 ? -4.602 9.082 10.226 1.00 97.31 88 GLN A O 1
ATOM 622 N N . THR A 1 89 ? -4.276 7.447 11.744 1.00 98.25 89 THR A N 1
ATOM 623 C CA . THR A 1 89 ? -2.813 7.478 11.711 1.00 98.25 89 THR A CA 1
ATOM 624 C C . THR A 1 89 ? -2.295 6.173 11.113 1.00 98.25 89 THR A C 1
ATOM 626 O O . THR A 1 89 ? -2.496 5.095 11.678 1.00 98.25 89 THR A O 1
ATOM 629 N N . ILE A 1 90 ? -1.618 6.276 9.971 1.00 98.75 90 ILE A N 1
ATOM 630 C CA . ILE A 1 90 ? -0.942 5.173 9.292 1.00 98.75 90 ILE A CA 1
ATOM 631 C C . ILE A 1 90 ? 0.550 5.283 9.599 1.00 98.75 90 ILE A C 1
ATOM 633 O O . ILE A 1 90 ? 1.211 6.219 9.155 1.00 98.75 90 ILE A O 1
ATOM 637 N N . THR A 1 91 ? 1.091 4.324 10.344 1.00 98.81 91 THR A N 1
ATOM 638 C CA . THR A 1 91 ? 2.503 4.305 10.741 1.00 98.81 91 THR A CA 1
ATOM 639 C C . THR A 1 91 ? 3.227 3.146 10.072 1.00 98.81 91 THR A C 1
ATOM 641 O O . THR A 1 91 ? 2.852 1.989 10.244 1.00 98.81 91 THR A O 1
ATOM 644 N N . SER A 1 92 ? 4.301 3.443 9.350 1.00 98.69 92 SER A N 1
ATOM 645 C CA . SER A 1 92 ? 5.259 2.461 8.850 1.00 98.69 92 SER A CA 1
ATOM 646 C C . SER A 1 92 ? 6.613 2.708 9.501 1.00 98.69 92 SER A C 1
ATOM 648 O O . SER A 1 92 ? 7.136 3.815 9.421 1.00 98.69 92 SER A O 1
ATOM 650 N N . THR A 1 93 ? 7.185 1.709 10.171 1.00 98.50 93 THR A N 1
ATOM 651 C CA . THR A 1 93 ? 8.447 1.859 10.911 1.00 98.50 93 THR A CA 1
ATOM 652 C C . THR A 1 93 ? 9.412 0.744 10.555 1.00 98.50 93 THR A C 1
ATOM 654 O O . THR A 1 93 ? 9.188 -0.412 10.899 1.00 98.50 93 THR A O 1
ATOM 657 N N . GLY A 1 94 ? 10.504 1.088 9.873 1.00 98.31 94 GLY A N 1
ATOM 658 C CA . GLY A 1 94 ? 11.528 0.125 9.462 1.00 98.31 94 GLY A CA 1
ATOM 659 C C . GLY A 1 94 ? 11.061 -0.886 8.409 1.00 98.31 94 GLY A C 1
ATOM 660 O O . GLY A 1 94 ? 11.777 -1.848 8.141 1.00 98.31 94 GLY A O 1
ATOM 661 N N . SER A 1 95 ? 9.883 -0.684 7.815 1.00 98.56 95 SER A N 1
ATOM 662 C CA . SER A 1 95 ? 9.277 -1.624 6.873 1.00 98.56 95 SER A CA 1
ATOM 663 C C . SER A 1 95 ? 10.035 -1.700 5.549 1.00 98.56 95 SER A C 1
ATOM 665 O O . SER A 1 95 ? 10.640 -0.726 5.102 1.00 98.56 95 SER A O 1
ATOM 667 N N . THR A 1 96 ? 9.944 -2.847 4.877 1.00 98.81 96 THR A N 1
ATOM 668 C CA . THR A 1 96 ? 10.452 -3.019 3.505 1.00 98.81 96 THR A CA 1
ATOM 669 C C . THR A 1 96 ? 9.297 -3.180 2.523 1.00 98.81 96 THR A C 1
ATOM 671 O O . THR A 1 96 ? 8.520 -4.126 2.634 1.00 98.81 96 THR A O 1
ATOM 674 N N . PHE A 1 97 ? 9.209 -2.301 1.530 1.00 98.88 97 PHE A N 1
ATOM 675 C CA . PHE A 1 97 ? 8.246 -2.390 0.436 1.00 98.88 97 PHE A CA 1
ATOM 676 C C . PHE A 1 97 ? 8.948 -2.804 -0.858 1.00 98.88 97 PHE A C 1
ATOM 678 O O . PHE A 1 97 ? 9.830 -2.100 -1.342 1.00 98.88 97 PHE A O 1
ATOM 685 N N . ASN A 1 98 ? 8.532 -3.928 -1.438 1.00 98.81 98 ASN A N 1
ATOM 686 C CA . ASN A 1 98 ? 8.965 -4.386 -2.758 1.00 98.81 98 ASN A CA 1
ATOM 687 C C . ASN A 1 98 ? 7.785 -4.258 -3.723 1.00 98.81 98 ASN A C 1
ATOM 689 O O . ASN A 1 98 ? 6.883 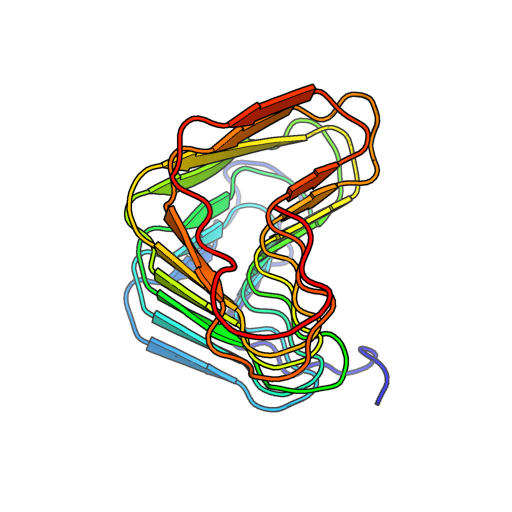-5.102 -3.730 1.00 98.81 98 ASN A O 1
ATOM 693 N N . LEU A 1 99 ? 7.771 -3.172 -4.491 1.00 98.62 99 LEU A N 1
ATOM 694 C CA . LEU A 1 99 ? 6.649 -2.796 -5.336 1.00 98.62 99 LEU A CA 1
ATOM 695 C C . LEU A 1 99 ? 6.855 -3.288 -6.770 1.00 98.62 99 LEU A C 1
ATOM 697 O O . LEU A 1 99 ? 7.752 -2.828 -7.479 1.00 98.62 99 LEU A O 1
ATOM 701 N N . GLY A 1 100 ? 6.000 -4.220 -7.198 1.00 98.25 100 GLY A N 1
ATOM 702 C CA . GLY A 1 100 ? 5.917 -4.673 -8.584 1.00 98.25 100 GLY A CA 1
ATOM 703 C C . GLY A 1 100 ? 5.434 -3.576 -9.537 1.00 98.25 100 GLY A C 1
ATOM 704 O O . GLY A 1 100 ? 5.090 -2.463 -9.130 1.00 98.25 100 GLY A O 1
ATOM 705 N N . ASP A 1 101 ? 5.395 -3.883 -10.831 1.00 97.25 101 ASP A N 1
ATOM 706 C CA . ASP A 1 101 ? 4.958 -2.912 -11.835 1.00 97.25 101 ASP A CA 1
ATOM 707 C C . ASP A 1 101 ? 3.524 -2.429 -11.586 1.00 97.25 101 ASP A C 1
ATOM 709 O O . ASP A 1 101 ? 2.649 -3.202 -11.186 1.00 97.25 101 ASP A O 1
ATOM 713 N N . THR A 1 102 ? 3.264 -1.151 -11.871 1.00 96.56 102 THR A N 1
ATOM 714 C CA . THR A 1 102 ? 1.950 -0.488 -11.727 1.00 96.56 102 THR A CA 1
ATOM 715 C C . THR A 1 102 ? 1.374 -0.481 -10.307 1.00 96.56 102 THR A C 1
ATOM 717 O O . THR A 1 102 ? 0.201 -0.169 -10.129 1.00 96.56 102 THR A O 1
ATOM 720 N N . SER A 1 103 ? 2.159 -0.874 -9.301 1.00 98.31 103 SER A N 1
ATOM 721 C CA . SER A 1 103 ? 1.674 -1.092 -7.938 1.00 98.31 103 SER A CA 1
ATOM 722 C C . SER A 1 103 ? 1.860 0.124 -7.032 1.00 98.31 103 SER A C 1
ATOM 724 O O . SER A 1 103 ? 2.580 1.070 -7.357 1.00 98.31 103 SER A O 1
ATOM 726 N N . PHE A 1 104 ? 1.208 0.079 -5.873 1.00 98.81 104 PHE A N 1
ATOM 727 C CA . PHE A 1 104 ? 1.218 1.152 -4.890 1.00 98.81 104 PHE A CA 1
ATOM 728 C C . PHE A 1 104 ? 1.698 0.646 -3.531 1.00 98.81 104 PHE A C 1
ATOM 730 O O . PHE A 1 104 ? 1.293 -0.430 -3.088 1.00 98.81 104 PHE A O 1
ATOM 737 N N . GLY A 1 105 ? 2.529 1.426 -2.840 1.00 98.81 105 GLY A N 1
ATOM 738 C CA . GLY A 1 105 ? 2.886 1.153 -1.446 1.00 98.81 105 GLY A CA 1
ATOM 739 C C . GLY A 1 105 ? 1.730 1.509 -0.521 1.00 98.81 105 GLY A C 1
ATOM 740 O O . GLY A 1 105 ? 1.163 0.634 0.131 1.00 98.81 105 GLY A O 1
ATOM 741 N N . PHE A 1 106 ? 1.342 2.780 -0.550 1.00 98.88 106 PHE A N 1
ATOM 742 C CA . PHE A 1 106 ? 0.217 3.356 0.168 1.00 98.88 106 PHE A CA 1
ATOM 743 C C . PHE A 1 106 ? -0.741 4.030 -0.810 1.00 98.88 106 PHE A C 1
ATOM 745 O O . PHE A 1 106 ? -0.324 4.823 -1.655 1.00 98.88 106 PHE A O 1
ATOM 752 N N . VAL A 1 107 ? -2.032 3.759 -0.646 1.00 98.75 107 VAL A N 1
ATOM 753 C CA . VAL A 1 107 ? -3.123 4.518 -1.256 1.00 98.75 107 VAL A CA 1
ATOM 754 C C . VAL A 1 107 ? -3.994 5.042 -0.129 1.00 98.75 107 VAL A C 1
ATOM 756 O O . VAL A 1 107 ? -4.671 4.271 0.550 1.00 98.75 107 VAL A O 1
ATOM 759 N N . ASN A 1 108 ? -3.964 6.356 0.066 1.00 98.00 108 ASN A N 1
ATOM 760 C CA . ASN A 1 108 ? -4.751 7.037 1.077 1.00 98.00 108 ASN A CA 1
ATOM 761 C C . ASN A 1 108 ? -5.929 7.782 0.447 1.00 98.00 108 ASN A C 1
ATOM 763 O O . ASN A 1 108 ? -5.744 8.720 -0.330 1.00 98.00 108 ASN A O 1
ATOM 767 N N . ILE A 1 109 ? -7.142 7.379 0.821 1.00 96.56 109 ILE A N 1
ATOM 768 C CA . ILE A 1 109 ? -8.391 7.994 0.377 1.00 96.56 109 ILE A CA 1
ATOM 769 C C . ILE A 1 109 ? -9.072 8.676 1.571 1.00 96.56 109 ILE A C 1
ATOM 771 O O . ILE A 1 109 ? -9.828 8.054 2.321 1.00 96.56 109 ILE A O 1
ATOM 775 N N . GLY A 1 110 ? -8.811 9.975 1.719 1.00 94.62 110 GLY A N 1
ATOM 776 C CA . GLY A 1 110 ? -9.398 10.850 2.738 1.00 94.62 110 GLY A CA 1
ATOM 777 C C . GLY A 1 110 ? -8.355 11.546 3.615 1.00 94.62 110 GLY A C 1
ATOM 778 O O . GLY A 1 110 ? -7.145 11.398 3.419 1.00 94.62 110 GLY A O 1
ATOM 779 N N . ASN A 1 111 ? -8.835 12.325 4.583 1.00 96.38 111 ASN A N 1
ATOM 780 C CA . ASN A 1 111 ? -8.001 13.142 5.461 1.00 96.38 111 ASN A CA 1
ATOM 781 C C . ASN A 1 111 ? -7.365 12.279 6.561 1.00 96.38 111 ASN A C 1
ATOM 783 O O . ASN A 1 111 ? -7.934 12.120 7.642 1.00 96.38 111 ASN A O 1
ATOM 787 N N . ASN A 1 112 ? -6.200 11.703 6.271 1.00 97.50 112 ASN A N 1
ATOM 788 C CA . ASN A 1 112 ? -5.431 10.884 7.205 1.00 97.50 112 ASN A CA 1
ATOM 789 C C . ASN A 1 112 ? -3.969 11.343 7.256 1.00 97.50 112 ASN A C 1
ATOM 791 O O . ASN A 1 112 ? -3.477 12.013 6.342 1.00 97.50 112 ASN A O 1
ATOM 795 N N . THR A 1 113 ? -3.274 10.924 8.312 1.00 98.50 113 THR A N 1
ATOM 796 C CA . THR A 1 113 ? -1.839 11.162 8.484 1.00 98.50 113 THR A CA 1
ATOM 797 C C . THR A 1 113 ? -1.059 9.890 8.185 1.00 98.50 113 THR A C 1
ATOM 799 O O . THR A 1 113 ? -1.346 8.840 8.763 1.00 98.50 113 THR A O 1
ATOM 802 N N . ILE A 1 114 ? -0.048 9.982 7.321 1.00 98.75 114 ILE A N 1
ATOM 803 C CA . ILE A 1 114 ? 0.907 8.901 7.064 1.00 98.75 114 ILE A CA 1
ATOM 804 C C . ILE A 1 114 ? 2.267 9.291 7.635 1.00 98.75 114 ILE A C 1
ATOM 806 O O . ILE A 1 114 ? 2.822 10.322 7.271 1.00 98.75 114 ILE A O 1
ATOM 810 N N . THR A 1 115 ? 2.840 8.420 8.459 1.00 98.81 115 THR A N 1
ATOM 811 C CA . THR A 1 115 ? 4.208 8.534 8.967 1.00 98.81 115 THR A CA 1
ATOM 812 C C . THR A 1 115 ? 4.987 7.294 8.548 1.00 98.81 115 THR A C 1
ATOM 814 O O . THR A 1 115 ? 4.791 6.221 9.117 1.00 98.81 115 THR A O 1
ATOM 817 N N . SER A 1 116 ? 5.873 7.421 7.560 1.00 98.56 116 SER A N 1
ATOM 818 C CA . SER A 1 116 ? 6.755 6.335 7.114 1.00 98.56 116 SER A CA 1
ATOM 819 C C . SER A 1 116 ? 8.195 6.646 7.497 1.00 98.56 116 SER A C 1
ATOM 821 O O . SER A 1 116 ? 8.774 7.603 6.990 1.00 98.56 116 SER A O 1
ATOM 823 N N . THR A 1 117 ? 8.778 5.873 8.413 1.00 98.19 117 THR A N 1
ATOM 824 C CA . THR A 1 117 ? 10.104 6.146 8.980 1.00 98.19 117 THR A CA 1
ATOM 825 C C . THR A 1 117 ? 11.049 4.957 8.881 1.00 98.19 117 THR A C 1
ATOM 827 O O . THR A 1 117 ? 10.690 3.819 9.184 1.00 98.19 117 THR A O 1
ATOM 830 N N . GLY A 1 118 ? 12.294 5.221 8.473 1.00 96.50 118 GLY A N 1
ATOM 831 C CA . GLY A 1 118 ? 13.299 4.178 8.245 1.00 96.50 118 GLY A CA 1
ATOM 832 C C . GLY A 1 118 ? 12.886 3.170 7.163 1.00 96.50 118 GLY A C 1
ATOM 833 O O . GLY A 1 118 ? 11.946 3.402 6.405 1.00 96.50 118 GLY A O 1
ATOM 834 N N . GLY A 1 119 ? 13.585 2.036 7.085 1.00 97.81 119 GLY A N 1
ATOM 835 C CA . GLY A 1 119 ? 13.278 0.988 6.105 1.00 97.81 119 GLY A CA 1
ATOM 836 C C . GLY A 1 119 ? 13.558 1.402 4.656 1.00 97.81 119 GLY A C 1
ATOM 837 O O . GLY A 1 119 ? 14.378 2.290 4.398 1.00 97.81 119 GLY A O 1
ATOM 838 N N . SER A 1 120 ? 12.889 0.743 3.708 1.00 98.56 120 SER A N 1
ATOM 839 C CA . SER A 1 120 ? 13.055 1.009 2.276 1.00 98.56 120 SER A CA 1
ATOM 840 C C . SER A 1 120 ? 11.801 0.720 1.449 1.00 98.56 120 SER A C 1
AT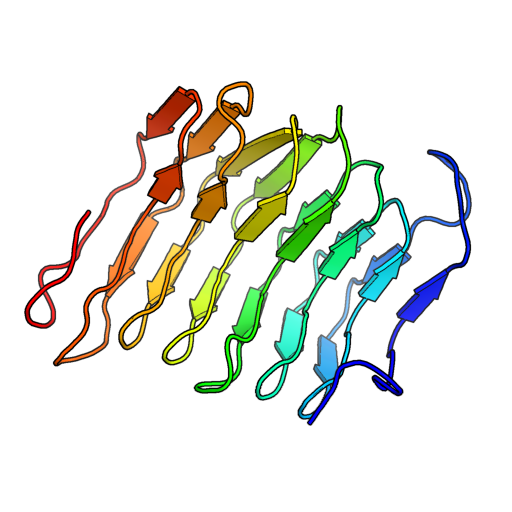OM 842 O O . SER A 1 120 ? 10.977 -0.123 1.802 1.00 98.56 120 SER A O 1
ATOM 844 N N . ALA A 1 121 ? 11.689 1.396 0.309 1.00 98.69 121 ALA A N 1
ATOM 845 C CA . ALA A 1 121 ? 10.714 1.126 -0.736 1.00 98.69 121 ALA A CA 1
ATOM 846 C C . ALA A 1 121 ? 11.428 1.006 -2.085 1.00 98.69 121 ALA A C 1
ATOM 848 O O . ALA A 1 121 ? 12.020 1.966 -2.563 1.00 98.69 121 ALA A O 1
ATOM 849 N N . THR A 1 122 ? 11.385 -0.176 -2.695 1.00 98.19 122 THR A N 1
ATOM 850 C CA . THR A 1 122 ? 11.945 -0.428 -4.028 1.00 98.19 122 THR A CA 1
ATOM 851 C C . THR A 1 122 ? 10.816 -0.548 -5.037 1.00 98.19 122 THR A C 1
ATOM 853 O O . THR A 1 122 ? 9.941 -1.402 -4.894 1.00 98.19 122 THR A O 1
ATOM 856 N N . LEU A 1 123 ? 10.829 0.313 -6.049 1.00 97.81 123 LEU A N 1
ATOM 857 C CA . LEU A 1 123 ? 9.796 0.422 -7.074 1.00 97.81 123 LEU A CA 1
ATOM 858 C C . LEU A 1 123 ? 10.304 -0.182 -8.380 1.00 97.81 123 LEU A C 1
ATOM 860 O O . LEU A 1 123 ? 11.406 0.129 -8.829 1.00 97.81 123 LEU A O 1
ATOM 864 N N . SER A 1 124 ? 9.514 -1.057 -8.995 1.00 96.31 124 SER A N 1
ATOM 865 C CA . SER A 1 124 ? 9.826 -1.620 -10.310 1.00 96.31 124 SER A CA 1
ATOM 866 C C . SER A 1 124 ? 9.512 -0.604 -11.422 1.00 96.31 124 SER A C 1
ATOM 868 O O . SER A 1 124 ? 10.242 0.381 -11.561 1.00 96.31 124 SER A O 1
ATOM 870 N N . ASN A 1 125 ? 8.445 -0.787 -12.210 1.00 95.50 125 ASN A N 1
ATOM 871 C CA . ASN A 1 125 ? 8.064 0.137 -13.283 1.00 95.50 125 ASN A CA 1
ATOM 872 C C . ASN A 1 125 ? 6.666 0.738 -13.063 1.00 95.50 125 ASN A C 1
ATOM 874 O O . ASN A 1 125 ? 5.691 0.010 -12.880 1.00 95.50 125 ASN A O 1
ATOM 878 N N . ASN A 1 126 ? 6.534 2.062 -13.205 1.00 95.38 126 ASN A N 1
ATOM 879 C CA . ASN A 1 126 ? 5.261 2.794 -13.074 1.00 95.38 126 ASN A CA 1
ATOM 880 C C . ASN A 1 126 ? 4.557 2.570 -11.721 1.00 95.38 126 ASN A C 1
ATOM 882 O O . ASN A 1 126 ? 3.331 2.525 -11.665 1.00 95.38 126 ASN A O 1
ATOM 886 N N . ALA A 1 127 ? 5.326 2.361 -10.657 1.00 97.25 127 ALA A N 1
ATOM 887 C CA . ALA A 1 127 ? 4.825 2.200 -9.303 1.00 97.25 127 ALA A CA 1
ATOM 888 C C . ALA A 1 127 ? 4.847 3.536 -8.550 1.00 97.25 127 ALA A C 1
ATOM 890 O O . ALA A 1 127 ? 5.631 4.432 -8.868 1.00 97.25 127 ALA A O 1
ATOM 891 N N . THR A 1 128 ? 4.020 3.644 -7.517 1.00 98.25 128 THR A N 1
ATOM 892 C CA . THR A 1 128 ? 3.974 4.820 -6.644 1.00 98.25 128 THR A CA 1
ATOM 893 C C . THR A 1 128 ? 4.153 4.386 -5.199 1.00 98.25 128 THR A C 1
ATOM 895 O O . THR A 1 128 ? 3.427 3.509 -4.732 1.00 98.25 128 THR A O 1
ATOM 898 N N . PHE A 1 129 ? 5.094 4.973 -4.454 1.00 98.62 129 PHE A N 1
ATOM 899 C CA . PHE A 1 129 ? 5.250 4.576 -3.053 1.00 98.62 129 PHE A CA 1
ATOM 900 C C . PHE A 1 129 ? 4.094 5.098 -2.201 1.00 98.62 129 PHE A C 1
ATOM 902 O O . PHE A 1 129 ? 3.417 4.291 -1.572 1.00 98.62 129 PHE A O 1
ATOM 909 N N . ILE A 1 130 ? 3.811 6.403 -2.222 1.00 98.75 130 ILE A N 1
ATOM 910 C CA . ILE A 1 130 ? 2.669 6.987 -1.502 1.00 98.75 130 ILE A CA 1
ATOM 911 C C . ILE A 1 130 ? 1.789 7.772 -2.470 1.00 98.75 130 ILE A C 1
ATOM 913 O O . ILE A 1 130 ? 2.267 8.680 -3.144 1.00 98.75 130 ILE A O 1
ATOM 917 N N . TYR A 1 131 ? 0.500 7.441 -2.503 1.00 98.62 131 TYR A N 1
ATOM 918 C CA . TYR A 1 131 ? -0.535 8.192 -3.203 1.00 98.62 131 TYR A CA 1
ATOM 919 C C . TYR A 1 131 ? -1.568 8.735 -2.208 1.00 98.62 131 TYR A C 1
ATOM 921 O O . TYR A 1 131 ? -2.133 7.967 -1.427 1.00 98.62 131 TYR A O 1
ATOM 929 N N . SER A 1 132 ? -1.857 10.038 -2.260 1.00 98.06 132 SER A N 1
ATOM 930 C CA . SER A 1 132 ? -2.937 10.669 -1.488 1.00 98.06 132 SER A CA 1
ATOM 931 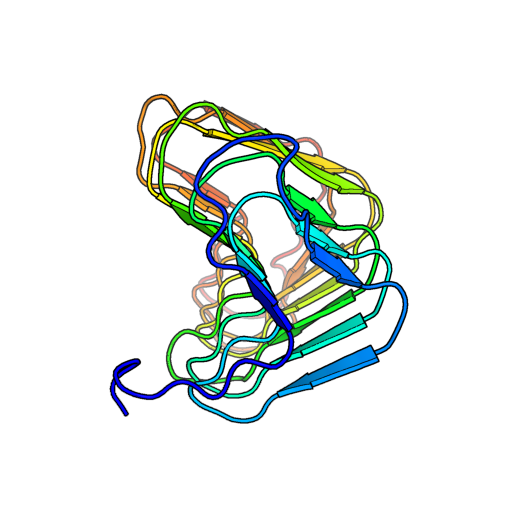C C . SER A 1 132 ? -3.570 11.829 -2.255 1.00 98.06 132 SER A C 1
ATOM 933 O O . SER A 1 132 ? -2.919 12.832 -2.519 1.00 98.06 132 SER A O 1
ATOM 935 N N . SER A 1 133 ? -4.854 11.746 -2.589 1.00 94.56 133 SER A N 1
ATOM 936 C CA . SER A 1 133 ? -5.541 12.823 -3.326 1.00 94.56 133 SER A CA 1
ATOM 937 C C . SER A 1 133 ? -6.236 13.853 -2.431 1.00 94.56 133 SER A C 1
ATOM 939 O O . SER A 1 133 ? -6.902 14.749 -2.937 1.00 94.56 133 SER A O 1
ATOM 941 N N . ASP A 1 134 ? -6.153 13.704 -1.110 1.00 95.81 134 ASP A N 1
ATOM 942 C CA . ASP A 1 134 ? -6.808 14.607 -0.165 1.00 95.81 134 ASP A CA 1
ATOM 943 C C . ASP A 1 134 ? -5.888 15.791 0.177 1.00 95.81 134 ASP A C 1
ATOM 945 O O . ASP A 1 134 ? -4.778 15.598 0.678 1.00 95.81 134 ASP A O 1
ATOM 949 N N . GLU A 1 135 ? -6.351 17.016 -0.080 1.00 96.56 135 GLU A N 1
ATOM 950 C CA . GLU A 1 135 ? -5.607 18.269 0.151 1.00 96.56 135 GLU A CA 1
ATOM 951 C C . GLU A 1 135 ? -5.307 18.546 1.632 1.00 96.56 135 GLU A C 1
ATOM 953 O O . GLU A 1 135 ? -4.454 19.369 1.955 1.00 96.56 135 GLU A O 1
ATOM 958 N N . THR A 1 136 ? -5.994 17.860 2.547 1.00 95.56 136 THR A N 1
ATOM 959 C CA . THR A 1 136 ? -5.816 18.012 3.996 1.00 95.56 136 THR A CA 1
ATOM 960 C C . THR A 1 136 ? -5.009 16.878 4.625 1.00 95.56 136 THR A C 1
ATOM 962 O O . THR A 1 136 ? -4.634 16.969 5.797 1.00 95.56 136 THR A O 1
ATOM 965 N N . SER A 1 137 ? -4.680 15.838 3.850 1.00 96.56 137 SER A N 1
ATOM 966 C CA . SER A 1 137 ? -3.776 14.776 4.297 1.00 96.56 137 SER A CA 1
ATOM 967 C C . SER A 1 137 ? -2.380 15.315 4.623 1.00 96.56 137 SER A C 1
ATOM 969 O O . SER A 1 137 ? -1.920 16.301 4.045 1.00 96.56 137 SER A O 1
ATOM 971 N N . HIS A 1 138 ? -1.712 14.661 5.572 1.00 98.31 138 HIS A N 1
ATOM 972 C CA . HIS A 1 138 ? -0.349 14.996 5.980 1.00 98.31 138 HIS A CA 1
ATOM 973 C C . HIS A 1 138 ? 0.533 13.757 5.886 1.00 98.31 138 HIS A C 1
ATOM 975 O O . HIS A 1 138 ? 0.222 12.714 6.461 1.00 98.31 138 HIS A O 1
ATOM 981 N N . ILE A 1 139 ? 1.637 13.866 5.158 1.00 98.75 139 ILE A N 1
ATOM 982 C CA . ILE A 1 139 ? 2.579 12.772 4.943 1.00 98.75 139 ILE A CA 1
ATOM 983 C C . ILE A 1 139 ? 3.939 13.195 5.478 1.00 98.75 139 ILE A C 1
ATOM 985 O O . ILE A 1 139 ? 4.526 14.158 5.001 1.00 98.75 139 ILE A O 1
ATOM 989 N N . THR A 1 140 ? 4.476 12.430 6.420 1.00 98.81 140 THR A N 1
ATOM 990 C CA . THR A 1 140 ? 5.870 12.523 6.849 1.00 98.81 140 THR A CA 1
ATOM 991 C C . THR A 1 140 ? 6.609 11.277 6.385 1.00 98.81 140 THR A C 1
ATOM 993 O O . THR A 1 140 ? 6.261 10.159 6.770 1.00 98.81 140 THR A O 1
ATOM 996 N N . ASN A 1 141 ? 7.646 11.459 5.570 1.00 98.75 141 ASN A N 1
ATOM 997 C CA . ASN A 1 141 ? 8.464 10.368 5.056 1.00 98.75 141 ASN A CA 1
ATOM 998 C C . ASN A 1 141 ? 9.944 10.545 5.415 1.00 98.75 141 ASN A C 1
ATOM 1000 O O . ASN A 1 141 ? 10.565 11.560 5.105 1.00 98.75 141 ASN A O 1
ATOM 1004 N N . SER A 1 142 ? 10.531 9.512 6.009 1.00 98.56 142 SER A N 1
ATOM 1005 C CA . SER A 1 142 ? 11.979 9.297 6.094 1.00 98.56 142 SER A CA 1
ATOM 1006 C C . SER A 1 142 ? 12.399 7.901 5.621 1.00 98.56 142 SER A C 1
ATOM 1008 O O . SER A 1 142 ? 13.547 7.498 5.807 1.00 98.56 142 SER A O 1
ATOM 1010 N N . THR A 1 143 ? 11.487 7.150 4.994 1.00 98.69 143 THR A N 1
ATOM 1011 C CA . THR A 1 143 ? 11.807 5.903 4.294 1.00 98.69 143 THR A CA 1
ATOM 1012 C C . THR A 1 143 ? 12.558 6.208 3.003 1.00 98.69 143 THR A C 1
ATOM 1014 O O . THR A 1 143 ? 12.163 7.094 2.245 1.00 98.69 143 THR A O 1
ATOM 1017 N N . ASN A 1 144 ? 13.632 5.458 2.743 1.00 98.38 144 ASN A N 1
ATOM 1018 C CA . ASN A 1 144 ? 14.382 5.576 1.497 1.00 98.38 144 ASN A CA 1
ATOM 1019 C C . ASN A 1 144 ? 13.611 4.912 0.355 1.00 98.38 144 ASN A C 1
ATOM 1021 O O . ASN A 1 144 ? 13.191 3.762 0.478 1.00 98.38 144 ASN A O 1
ATOM 1025 N N . ILE A 1 145 ? 13.472 5.615 -0.761 1.00 98.31 145 ILE A N 1
ATOM 1026 C CA . ILE A 1 145 ? 12.751 5.166 -1.947 1.00 98.31 145 ILE A CA 1
ATOM 1027 C C . ILE A 1 145 ? 13.766 5.002 -3.073 1.00 98.31 145 ILE A C 1
ATOM 1029 O O . ILE A 1 145 ? 14.581 5.890 -3.310 1.00 98.31 145 ILE A O 1
ATOM 1033 N N . SER A 1 146 ? 13.730 3.879 -3.774 1.00 97.06 146 SER A N 1
ATOM 1034 C CA . SER A 1 146 ? 14.563 3.652 -4.948 1.00 97.06 146 SER A CA 1
ATOM 1035 C C . SER A 1 146 ? 13.774 3.008 -6.072 1.00 97.06 146 SER A C 1
ATOM 1037 O O . SER A 1 146 ? 12.769 2.333 -5.845 1.00 97.06 146 SER A O 1
ATOM 1039 N N . SER A 1 147 ? 14.231 3.201 -7.304 1.00 95.62 147 SER A N 1
ATOM 1040 C CA . SER A 1 147 ? 13.744 2.437 -8.447 1.00 95.62 147 SER A CA 1
ATOM 1041 C C . SER A 1 147 ? 14.672 1.260 -8.759 1.00 95.62 147 SER A C 1
ATOM 1043 O O . SER A 1 147 ? 15.873 1.270 -8.479 1.00 95.62 147 SER A O 1
ATOM 1045 N N . SER A 1 148 ? 14.105 0.225 -9.365 1.00 93.88 148 SER A N 1
ATOM 1046 C CA . SER A 1 148 ? 14.805 -0.963 -9.873 1.00 93.88 148 SER A CA 1
ATOM 1047 C C . SER A 1 148 ? 14.467 -1.262 -11.337 1.00 93.88 148 SER A C 1
ATOM 1049 O O . SER A 1 148 ? 15.216 -1.969 -12.012 1.00 93.88 148 SER A O 1
ATOM 1051 N N . GLY A 1 149 ? 13.355 -0.714 -11.837 1.00 84.00 149 GLY A N 1
ATOM 1052 C CA . GLY A 1 149 ? 12.929 -0.834 -13.225 1.00 84.00 149 GLY A CA 1
ATOM 1053 C C . GLY A 1 149 ? 13.771 -0.006 -14.199 1.00 84.00 149 GLY A C 1
ATOM 1054 O O . GLY A 1 149 ? 14.382 0.997 -13.838 1.00 84.00 149 GLY A O 1
ATOM 1055 N N . ALA A 1 150 ? 13.790 -0.421 -15.467 1.00 78.31 150 ALA A N 1
ATOM 1056 C CA . ALA A 1 150 ? 14.556 0.249 -16.522 1.00 78.31 150 ALA A CA 1
ATOM 1057 C C . ALA A 1 150 ? 13.735 1.295 -17.299 1.00 78.31 150 ALA A C 1
ATOM 1059 O O . ALA A 1 150 ? 14.302 2.168 -17.956 1.00 78.31 150 ALA A O 1
ATOM 1060 N N . ILE A 1 151 ? 12.402 1.204 -17.269 1.00 76.00 151 ILE A N 1
ATOM 1061 C CA . ILE A 1 151 ? 11.499 2.068 -18.039 1.00 76.00 151 ILE A CA 1
ATOM 1062 C C . ILE A 1 151 ? 10.254 2.291 -17.181 1.00 76.00 151 ILE A C 1
ATOM 1064 O O . ILE A 1 151 ? 9.362 1.445 -17.145 1.00 76.00 151 IL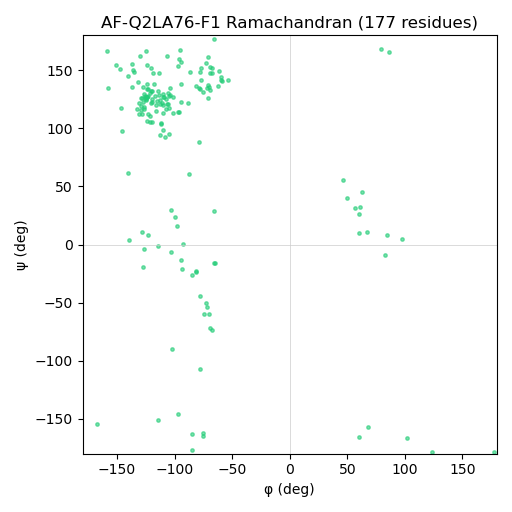E A O 1
ATOM 1068 N N . GLY A 1 152 ? 10.179 3.409 -16.463 1.00 69.44 152 GLY A N 1
ATOM 1069 C CA . GLY A 1 152 ? 9.107 3.599 -15.495 1.00 69.44 152 GLY A CA 1
ATOM 1070 C C . GLY A 1 152 ? 8.848 5.056 -15.169 1.00 69.44 152 GLY A C 1
ATOM 1071 O O . GLY A 1 152 ? 9.764 5.818 -14.901 1.00 69.44 152 GLY A O 1
ATOM 1072 N N . ARG A 1 153 ? 7.568 5.430 -15.150 1.00 88.56 153 ARG A N 1
ATOM 1073 C CA . ARG A 1 153 ? 7.084 6.675 -14.545 1.00 88.56 153 ARG A CA 1
ATOM 1074 C C . ARG A 1 153 ? 6.806 6.433 -13.068 1.00 88.56 153 ARG A C 1
ATOM 1076 O O . ARG A 1 153 ? 5.652 6.462 -12.653 1.00 88.56 153 ARG A O 1
ATOM 1083 N N . ASN A 1 154 ? 7.839 6.045 -12.318 1.00 94.38 154 ASN A N 1
ATOM 1084 C CA . ASN A 1 154 ? 7.680 5.841 -10.882 1.00 94.38 154 ASN A CA 1
ATOM 1085 C C . ASN A 1 154 ? 7.466 7.182 -10.182 1.00 94.38 154 ASN A C 1
ATOM 1087 O O . ASN A 1 154 ? 8.048 8.185 -10.595 1.00 94.38 154 ASN A O 1
ATOM 1091 N N . TYR A 1 155 ? 6.682 7.169 -9.110 1.00 96.00 155 TYR A N 1
ATOM 1092 C CA . TYR A 1 155 ? 6.492 8.316 -8.230 1.00 96.00 155 TYR A CA 1
ATOM 1093 C C . TYR A 1 155 ? 6.899 7.938 -6.809 1.00 96.00 155 TYR A C 1
ATOM 1095 O O . TYR A 1 155 ? 6.459 6.916 -6.278 1.00 96.00 155 TYR A O 1
ATOM 1103 N N . GLY A 1 156 ? 7.733 8.761 -6.176 1.00 96.50 156 GLY A N 1
ATOM 1104 C CA . GLY A 1 156 ? 8.039 8.596 -4.758 1.00 96.50 156 GLY A CA 1
ATOM 1105 C C . GLY A 1 156 ? 6.785 8.890 -3.944 1.00 96.50 156 GLY A C 1
ATOM 1106 O O . GLY A 1 156 ? 6.100 7.990 -3.458 1.00 96.50 156 GLY A O 1
ATOM 1107 N N . ILE A 1 157 ? 6.434 10.167 -3.860 1.00 98.00 157 ILE A N 1
ATOM 1108 C CA . ILE A 1 157 ? 5.243 10.621 -3.147 1.00 98.00 157 ILE A CA 1
ATOM 1109 C C . ILE A 1 157 ? 4.420 11.481 -4.097 1.00 98.00 157 ILE A C 1
ATOM 1111 O O . ILE A 1 157 ? 4.869 12.526 -4.556 1.00 98.00 157 ILE A O 1
ATOM 1115 N N . TYR A 1 158 ? 3.201 11.039 -4.386 1.00 97.62 158 TYR A N 1
ATOM 1116 C CA . TYR A 1 158 ? 2.219 11.816 -5.126 1.00 97.62 158 TYR A CA 1
ATOM 1117 C C . TYR A 1 158 ? 1.082 12.194 -4.184 1.00 97.62 158 TYR A C 1
ATOM 1119 O O . TYR A 1 158 ? 0.254 11.351 -3.829 1.00 97.62 158 TYR A O 1
ATOM 1127 N N . ALA A 1 159 ? 1.050 13.456 -3.762 1.00 97.25 159 ALA A N 1
ATOM 1128 C CA . ALA A 1 159 ? 0.047 13.925 -2.824 1.00 97.25 159 ALA A CA 1
ATOM 1129 C C . ALA A 1 159 ? -0.469 15.329 -3.137 1.00 97.25 159 ALA A C 1
ATOM 1131 O O . ALA A 1 159 ? 0.289 16.189 -3.581 1.00 97.25 159 ALA A O 1
ATOM 1132 N N . SER A 1 160 ? -1.755 15.549 -2.865 1.00 96.94 160 SER A N 1
ATOM 1133 C CA . SER A 1 160 ? -2.377 16.880 -2.895 1.00 96.94 160 SER A CA 1
ATOM 1134 C C . SER A 1 160 ? -2.197 17.650 -1.582 1.00 96.94 160 SER A C 1
ATOM 1136 O O . SER A 1 160 ? -2.234 18.876 -1.594 1.00 96.94 160 SER A O 1
ATOM 1138 N N . GLY A 1 161 ? -2.038 16.938 -0.462 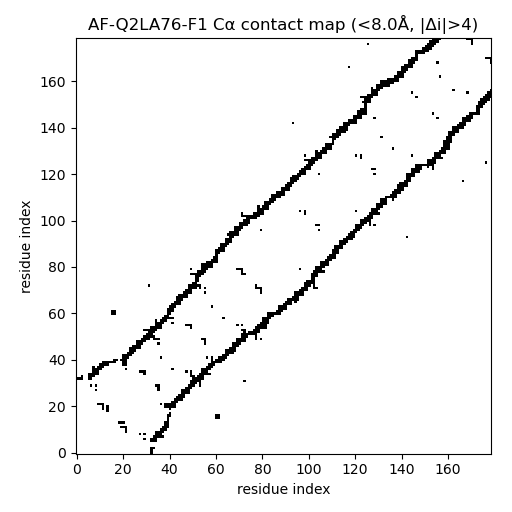1.00 96.62 161 GLY A N 1
ATOM 1139 C CA . GLY A 1 161 ? -1.834 17.516 0.868 1.00 96.62 161 GLY A CA 1
ATOM 1140 C C . GLY A 1 161 ? -0.376 17.864 1.180 1.00 96.62 161 GLY A C 1
ATOM 1141 O O . GLY A 1 161 ? 0.472 17.953 0.291 1.00 96.62 161 GLY A O 1
ATOM 1142 N N . ILE A 1 162 ? -0.076 18.056 2.466 1.00 97.88 162 ILE A N 1
ATOM 1143 C CA . ILE A 1 162 ? 1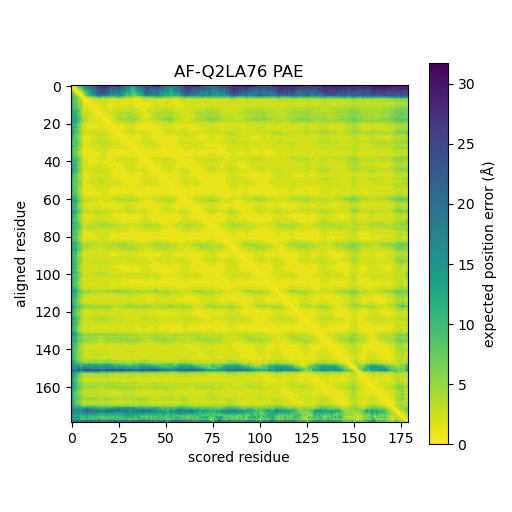.269 18.423 2.928 1.00 97.88 162 ILE A CA 1
ATOM 1144 C C . ILE A 1 162 ? 2.178 17.191 2.927 1.00 97.88 162 ILE A C 1
ATOM 1146 O O . ILE A 1 162 ? 1.804 16.124 3.419 1.00 97.88 162 ILE A O 1
ATOM 1150 N N . VAL A 1 163 ? 3.392 17.361 2.396 1.00 98.44 163 VAL A N 1
ATOM 1151 C CA . VAL A 1 163 ? 4.434 16.330 2.363 1.00 98.44 163 VAL A CA 1
ATOM 1152 C C . VAL A 1 163 ? 5.722 16.867 2.975 1.00 98.44 163 VAL A C 1
ATOM 1154 O O . VAL A 1 163 ? 6.361 17.756 2.416 1.00 98.44 163 VAL A O 1
ATOM 1157 N N . ASP A 1 164 ? 6.140 16.250 4.075 1.00 98.38 164 ASP A N 1
ATOM 1158 C CA . ASP A 1 164 ? 7.435 16.445 4.715 1.00 98.38 164 ASP A CA 1
ATOM 1159 C C . ASP A 1 164 ? 8.332 15.240 4.409 1.00 98.38 164 ASP A C 1
ATOM 1161 O O . ASP A 1 164 ? 8.277 14.206 5.083 1.00 98.38 164 ASP A O 1
ATOM 1165 N N . ASN A 1 165 ? 9.160 15.352 3.367 1.00 97.94 165 ASN A N 1
ATOM 1166 C CA . ASN A 1 165 ? 10.111 14.306 2.997 1.00 97.94 165 ASN A CA 1
ATOM 1167 C C . ASN A 1 165 ? 11.535 14.628 3.471 1.00 97.94 165 ASN A C 1
ATOM 1169 O O . ASN A 1 165 ? 12.107 15.661 3.134 1.00 97.94 165 ASN A O 1
ATOM 1173 N N . SER A 1 166 ? 12.127 13.680 4.189 1.00 98.06 166 SER A N 1
ATOM 1174 C CA . SER A 1 166 ? 13.536 13.661 4.602 1.00 98.06 166 SER A CA 1
ATOM 1175 C C . SER A 1 166 ? 14.260 12.369 4.200 1.00 98.06 166 SER A C 1
ATOM 1177 O O . SER A 1 166 ? 15.463 12.247 4.421 1.00 98.06 166 SER A O 1
ATOM 1179 N N . GLY A 1 167 ? 13.541 11.401 3.618 1.00 97.25 167 GLY A N 1
ATOM 1180 C CA . GLY A 1 167 ? 14.111 10.159 3.097 1.00 97.25 167 GLY A CA 1
ATOM 1181 C C . GLY A 1 167 ? 14.799 10.380 1.752 1.00 97.25 167 GLY A C 1
ATOM 1182 O O . GLY A 1 167 ? 14.420 11.277 0.992 1.00 97.25 167 GLY A O 1
ATOM 1183 N N . ASN A 1 168 ? 15.803 9.555 1.445 1.00 97.12 168 ASN A N 1
ATOM 1184 C CA . ASN A 1 168 ? 16.458 9.607 0.141 1.00 97.12 168 ASN A CA 1
ATOM 1185 C C . ASN A 1 168 ? 15.526 9.060 -0.946 1.00 97.12 168 ASN A C 1
ATOM 1187 O O . ASN A 1 168 ? 14.911 8.014 -0.743 1.00 97.12 168 ASN A O 1
ATOM 1191 N N . ILE A 1 169 ? 15.472 9.721 -2.102 1.00 96.38 169 ILE A N 1
ATOM 1192 C CA . ILE A 1 169 ? 14.754 9.234 -3.284 1.00 96.38 169 ILE A CA 1
ATOM 1193 C C . ILE A 1 169 ? 15.768 9.062 -4.411 1.00 96.38 169 ILE A C 1
ATOM 1195 O O . ILE A 1 169 ? 16.249 10.038 -4.984 1.00 96.38 169 ILE A O 1
ATOM 1199 N N . ASP A 1 170 ? 16.113 7.810 -4.701 1.00 94.12 170 ASP A N 1
ATOM 1200 C CA . ASP A 1 170 ? 17.069 7.438 -5.741 1.00 94.12 170 ASP A CA 1
ATOM 1201 C C . ASP A 1 170 ? 16.354 6.805 -6.934 1.00 94.12 170 ASP A C 1
ATOM 1203 O O . ASP A 1 170 ? 16.122 5.595 -7.003 1.00 94.12 170 ASP A O 1
ATOM 1207 N N . PHE A 1 171 ? 16.021 7.656 -7.897 1.00 91.62 171 PHE A N 1
ATOM 1208 C CA . PHE A 1 171 ? 15.449 7.251 -9.174 1.00 91.62 171 PHE A CA 1
ATOM 1209 C C . PHE A 1 171 ? 16.454 7.272 -10.327 1.00 91.62 171 PHE A C 1
ATOM 1211 O O . PHE A 1 171 ? 16.079 7.467 -11.485 1.00 91.62 171 PHE A O 1
ATOM 1218 N N . GLY A 1 172 ? 17.737 7.044 -10.017 1.00 83.38 172 GLY A N 1
ATOM 1219 C CA . GLY A 1 172 ? 18.810 6.973 -11.009 1.00 83.38 172 GLY A CA 1
ATOM 1220 C C . GLY A 1 172 ? 18.699 5.787 -11.974 1.00 83.38 172 GLY A C 1
ATOM 1221 O O . GLY A 1 172 ? 19.341 5.787 -13.025 1.00 83.38 172 GLY A O 1
ATOM 1222 N N . SER A 1 173 ? 17.880 4.781 -11.653 1.00 77.44 173 SER A N 1
ATOM 1223 C CA . SER A 1 173 ? 17.590 3.654 -12.540 1.00 77.44 173 SER A CA 1
ATOM 1224 C C . SER A 1 173 ? 16.311 3.895 -13.350 1.00 77.44 173 SER A C 1
ATOM 1226 O O . SER A 1 173 ? 15.219 4.087 -12.817 1.00 77.44 173 SER A O 1
ATOM 1228 N N . GLY A 1 174 ? 16.452 3.854 -14.672 1.00 70.88 174 GLY A N 1
ATOM 1229 C CA . GLY A 1 174 ? 15.336 3.954 -15.604 1.00 70.88 174 GLY A CA 1
ATOM 1230 C C . GLY A 1 174 ? 14.930 5.379 -15.981 1.00 70.88 174 GLY A C 1
ATOM 1231 O O . GLY A 1 174 ? 15.370 6.369 -15.405 1.00 70.88 174 GLY A O 1
ATOM 1232 N N . VAL A 1 175 ? 14.120 5.480 -17.037 1.00 77.31 175 VAL A N 1
ATOM 1233 C CA . VAL A 1 175 ? 13.717 6.760 -17.640 1.00 77.31 175 VAL A CA 1
ATOM 1234 C C . VAL A 1 175 ? 12.285 7.109 -17.247 1.00 77.31 175 VAL A C 1
ATOM 1236 O O . VAL A 1 175 ? 11.392 6.274 -17.391 1.00 77.31 175 VAL A O 1
ATOM 1239 N N . GLY A 1 176 ? 12.063 8.370 -16.855 1.00 77.88 176 GLY A N 1
ATOM 1240 C CA . GLY A 1 176 ? 10.729 8.950 -16.654 1.00 77.88 176 GLY A CA 1
ATOM 1241 C C . GLY A 1 176 ? 10.222 8.973 -15.211 1.00 77.88 176 GLY A C 1
ATOM 1242 O O . GLY A 1 176 ? 9.080 9.376 -15.000 1.00 77.88 176 GLY A O 1
ATOM 1243 N N . ASN A 1 177 ? 11.041 8.568 -14.240 1.00 81.75 177 ASN A N 1
ATOM 1244 C CA . ASN A 1 177 ? 10.699 8.623 -12.821 1.00 81.75 177 ASN A CA 1
ATOM 1245 C C . ASN A 1 177 ? 10.595 10.077 -12.317 1.00 81.75 177 ASN A C 1
ATOM 1247 O O . ASN A 1 177 ? 11.355 10.942 -12.760 1.00 81.75 177 ASN A O 1
ATOM 1251 N N . LEU A 1 178 ? 9.709 10.327 -11.351 1.00 77.06 178 LEU A N 1
ATOM 1252 C CA . LEU A 1 178 ? 9.568 11.602 -10.648 1.00 77.06 178 LEU A CA 1
ATOM 1253 C C . LEU A 1 178 ? 9.722 11.389 -9.140 1.00 77.06 178 LEU A C 1
ATOM 1255 O O . LEU A 1 178 ? 8.876 10.742 -8.521 1.00 77.06 178 LEU A O 1
ATOM 1259 N N . GLY A 1 179 ? 10.810 11.929 -8.588 1.00 67.06 179 GLY A N 1
ATOM 1260 C CA . GLY A 1 179 ? 11.129 11.862 -7.161 1.00 67.06 179 GLY A CA 1
ATOM 1261 C C . GLY A 1 179 ? 10.267 12.777 -6.316 1.00 67.06 179 GLY A C 1
ATOM 1262 O O . GLY A 1 179 ? 10.035 13.921 -6.763 1.00 67.06 179 GLY A O 1
#

Foldseek 3Di:
DDLPPAAEQEDDPDDDPPPPAAEAAEEFEEEASHEDYAEAHYAHLYEYEYAALYEDAEHAYEEYEYEEEYEYHAYNAYEDHEYADADYEYEYEQYEYHAHHNYEDYDYHYAYEYEHAHHEHEYEAAYEDEDEEYQNHHYEDQHAYEYDYAAHQYHDYHYNHHYHYPHHYHDVHHPNYDD

pLDDT: mean 94.33, std 9.9, range [42.97, 98.94]

Secondary structure (DSSP, 8-state):
--TTS--EEEE----STTSS-EEE-SEEE--TT-EEEEESSEEE-SEEE--TT-EEEEESSS-EEE-SEEE--SSS--EEEEEESSS-EEEEES-EEEE-TT-EEEEEESS-EEEEESSEEEE-SS-EEEEE--TT-EEEE-SEEEE--SB---EEEEESSEEEE-S-EE--SSBS-B-

Radius of gyration: 14.79 Å; Cα contacts (8 Å, |Δi|>4): 634; chains: 1; bounding box: 36×33×38 Å

Nearest PDB structures (foldseek):
  4opw-assembly2_B  TM=3.592E-01  e=2.098E+00  Parabacteroides merdae ATCC 43184
  3ljy-assembly2_B  TM=3.755E-01  e=3.523E+00  Parabacteroides distasonis ATCC 8503

Sequence (179 aa):
ASLSNPNVAMYTNATSIGSNPLKNMGNITVGDYSVAMYGFEENSTGNIKVGNGSIGLYSKNGNVNVSGSITTGSSKESVGVYTVGSGQTITSTGSTFNLGDTSFGFVNIGNNTITSTGGSATLSNNATFIYSSDETSHITNSTNISSSGAIGRNYGIYASGIVDNSGNIDFGSGVGNLG

Mean predicted aligned error: 3.72 Å

Solvent-accessible surface area (backbone atoms only — not comparable to full-atom values): 8112 Å² total; per-residue (Å²): 134,74,80,83,76,44,58,62,77,38,79,44,87,44,89,51,79,90,43,75,61,46,76,40,78,52,79,48,77,41,56,58,41,15,29,41,32,37,32,26,28,37,37,31,58,19,37,37,37,29,20,35,40,8,31,32,36,37,26,60,34,46,46,36,39,37,42,23,36,37,34,39,13,60,34,73,56,4,28,34,33,37,41,38,49,65,77,28,48,36,38,32,47,52,22,40,37,42,33,21,25,45,9,31,42,32,41,40,48,40,44,30,38,39,40,34,36,47,45,36,34,42,27,32,25,40,14,30,44,37,37,30,79,26,62,77,15,40,36,39,35,40,32,31,35,34,41,72,20,70,67,17,58,27,33,46,69,48,62,58,26,53,73,49,75,74,31,55,68,47,54,84,42,37,52,68,50,47,112

Organism: NCBI:txid143388